Protein AF-A0AAD7TWB1-F1 (afdb_monomer_lite)

Sequence (230 aa):
MIETLRESADDAESATLDGKLIVHALLRDFLEAHRLALRIIASASLFLNGGSAFAFGAEPQIVVLGKGAFLPLARVLAESARNRTRLVKMWDAAEGYRARLAAGEQRVNPWFTGLLPVLYRAETGATSIEYYPQCAEDAPFLAERPTADGERAKMRTQERFIELGVFLHPDPRAAKGKEHAYVPGYLRRSGSKWVWKPLFEEFDAEWNGTRLENRLALMERHVAALRRSR

Foldseek 3Di:
DVVVVPPPADPVRVVVVVVLVVLLVVVVVLCVQLVPLVLLLLQLLQVLQPHLCVQPPPFHWAAEPPVSDTDRPVVVLVVCVVVVACVVVQVVVCPVVQVVVLVVCVVPPVFWRGWHWYWYDPDGNRIDIDTHTGGDQPRVVCVDNDDNVNSVLSNVLSVLCSVLQWGWDQDPPPDVPNRPDTFIWHWDDDPPDTDTDGLDPPVPPCCVVDDPVCNSVVSVVSSVVVVVVD

Secondary structure (DSSP, 8-state):
--GGGSTT--HHHHHHHHHHHHHHHHHHHHHHHTHHHHHHHHHHHHHHTTHHHHHTSSS-EEEETTTTEEEEHHHHHHHHHHTT-SHHHHHHHTHHHHHHHHHHHHHH-TTEEEEEEEEEEEETTEEEEEEEEEE-TT-TT--S---HHHHHHHHHHHHHHHHHT-EEEE-TTSPTT-TT-EEEEEEEEETTEEEEEESSSTT-HHHHHS-GGGHHHHHHHHHHHHHHT-

pLDDT: mean 84.41, std 12.33, range [39.53, 97.44]

Radius of gyration: 20.24 Å; chains: 1; bounding box: 46×55×48 Å

Organism: NCBI:txid1111947

Structure (mmCIF, N/CA/C/O backbone):
data_AF-A0AAD7TWB1-F1
#
_entry.id   AF-A0AAD7TWB1-F1
#
loop_
_atom_site.group_PDB
_atom_site.id
_atom_site.type_symbol
_atom_site.label_atom_id
_atom_site.label_alt_id
_atom_site.label_comp_id
_atom_site.label_asym_id
_atom_site.label_entity_id
_atom_site.label_seq_id
_atom_site.pdbx_PDB_ins_code
_atom_site.Cartn_x
_atom_site.Cartn_y
_atom_site.Cartn_z
_atom_site.occupancy
_atom_site.B_iso_or_equiv
_atom_site.auth_seq_id
_atom_site.auth_comp_id
_atom_site.auth_asym_id
_atom_site.auth_atom_id
_atom_site.pdbx_PDB_model_num
ATOM 1 N N . MET A 1 1 ? -28.118 -17.982 -6.707 1.00 41.59 1 MET A N 1
ATOM 2 C CA . MET A 1 1 ? -26.810 -18.682 -6.784 1.00 41.59 1 MET A CA 1
ATOM 3 C C . MET A 1 1 ? -25.980 -18.575 -5.497 1.00 41.59 1 MET A C 1
ATOM 5 O O . MET A 1 1 ? -25.121 -19.418 -5.298 1.00 41.59 1 MET A O 1
ATOM 9 N N . ILE A 1 2 ? -26.228 -17.591 -4.615 1.00 39.56 2 ILE A N 1
ATOM 10 C CA . ILE A 1 2 ? -25.652 -17.549 -3.250 1.00 39.56 2 ILE A CA 1
ATOM 11 C C . ILE A 1 2 ? -26.480 -18.395 -2.260 1.00 39.56 2 ILE A C 1
ATOM 13 O O . ILE A 1 2 ? -25.919 -18.979 -1.342 1.00 39.56 2 ILE A O 1
ATOM 17 N N . GLU A 1 3 ? -27.790 -18.535 -2.482 1.00 39.53 3 GLU A N 1
ATOM 18 C CA . GLU A 1 3 ? -28.675 -19.339 -1.617 1.00 39.53 3 GLU A CA 1
ATOM 19 C C . GLU A 1 3 ? -28.446 -20.851 -1.744 1.00 39.53 3 GLU A C 1
ATOM 21 O O . GLU A 1 3 ? -28.511 -21.567 -0.754 1.00 39.53 3 GLU A O 1
ATOM 26 N N . THR A 1 4 ? -28.054 -21.338 -2.923 1.00 44.31 4 THR A N 1
ATOM 27 C CA . THR A 1 4 ? -27.907 -22.778 -3.197 1.00 44.31 4 THR A CA 1
ATOM 28 C C . THR A 1 4 ? -26.648 -23.422 -2.593 1.00 44.31 4 THR A C 1
ATOM 30 O O . THR A 1 4 ? -26.459 -24.623 -2.729 1.00 44.31 4 THR A O 1
ATOM 33 N N . LEU A 1 5 ? -25.775 -22.646 -1.935 1.00 46.44 5 LEU A N 1
ATOM 34 C CA . LEU A 1 5 ? -24.584 -23.149 -1.227 1.00 46.44 5 LEU A CA 1
ATOM 35 C C . LEU A 1 5 ? -24.769 -23.211 0.299 1.00 46.44 5 LEU A C 1
ATOM 37 O O . LEU A 1 5 ? -23.863 -23.662 0.993 1.00 46.44 5 LEU A O 1
ATOM 41 N N . ARG A 1 6 ? -25.911 -22.748 0.828 1.00 49.94 6 ARG A N 1
ATOM 42 C CA . ARG A 1 6 ? -26.197 -22.743 2.273 1.00 49.94 6 ARG A CA 1
ATOM 43 C C . ARG A 1 6 ? -26.908 -24.001 2.774 1.00 49.94 6 ARG A C 1
ATOM 45 O O . ARG A 1 6 ? -26.840 -24.275 3.961 1.00 49.94 6 ARG A O 1
ATOM 52 N N . GLU A 1 7 ? -27.546 -24.776 1.899 1.00 47.84 7 GLU A N 1
ATOM 53 C CA . GLU A 1 7 ? -28.415 -25.896 2.306 1.00 47.84 7 GLU A CA 1
ATOM 54 C C . GLU A 1 7 ? -27.682 -27.206 2.657 1.00 47.84 7 GLU A C 1
ATOM 56 O O . GLU A 1 7 ? -28.334 -28.178 3.024 1.00 47.84 7 GLU A O 1
ATOM 61 N N . SER A 1 8 ? -26.345 -27.263 2.589 1.00 53.62 8 SER A N 1
ATOM 62 C CA . SER A 1 8 ? -25.588 -28.492 2.896 1.00 53.62 8 SER A CA 1
ATOM 63 C C . SER A 1 8 ? -24.394 -28.307 3.837 1.00 53.62 8 SER A C 1
ATOM 65 O O . SER A 1 8 ? -23.560 -29.207 3.918 1.00 53.62 8 SER A O 1
ATOM 67 N N . ALA A 1 9 ? -24.257 -27.148 4.483 1.00 50.03 9 ALA A N 1
ATOM 68 C CA . ALA A 1 9 ? -23.155 -26.892 5.406 1.00 50.03 9 ALA A CA 1
ATOM 69 C C . ALA A 1 9 ? -23.600 -27.220 6.835 1.00 50.03 9 ALA A C 1
ATOM 71 O O . ALA A 1 9 ? -24.602 -26.686 7.302 1.00 50.03 9 ALA A O 1
ATOM 72 N N . ASP A 1 10 ? -22.843 -28.083 7.512 1.00 70.00 10 ASP A N 1
ATOM 73 C CA . ASP A 1 10 ? -22.976 -28.332 8.950 1.00 70.00 10 ASP A CA 1
ATOM 74 C C . ASP A 1 10 ? -22.869 -26.989 9.705 1.00 70.00 10 ASP A C 1
ATOM 76 O O . ASP A 1 10 ? -22.125 -26.101 9.273 1.00 70.00 10 ASP A O 1
ATOM 80 N N . ASP A 1 11 ? -23.581 -26.793 10.817 1.00 60.69 11 ASP A N 1
ATOM 81 C CA . ASP A 1 11 ? -23.670 -25.479 11.490 1.00 60.69 11 ASP A CA 1
ATOM 82 C C . ASP A 1 11 ? -22.280 -24.909 11.855 1.00 60.69 11 ASP A C 1
ATOM 84 O O . ASP A 1 11 ? -22.035 -23.698 11.795 1.00 60.69 11 ASP A O 1
ATOM 88 N N . ALA A 1 12 ? -21.321 -25.793 12.150 1.00 57.62 12 ALA A N 1
ATOM 89 C CA . ALA A 1 12 ? -19.919 -25.449 12.384 1.00 57.62 12 ALA A CA 1
ATOM 90 C C . ALA A 1 12 ? -19.179 -24.991 11.108 1.00 57.62 12 ALA A C 1
ATOM 92 O O . ALA A 1 12 ? -18.334 -24.088 11.153 1.00 57.62 12 ALA A O 1
ATOM 93 N N . GLU A 1 13 ? -19.496 -25.583 9.957 1.00 60.66 13 GLU A N 1
ATOM 94 C CA . GLU A 1 13 ? -18.944 -25.204 8.655 1.00 60.66 13 GLU A CA 1
ATOM 95 C C . GLU A 1 13 ? -19.521 -23.860 8.187 1.00 60.66 13 GLU A C 1
ATOM 97 O O . GLU A 1 13 ? -18.771 -23.009 7.698 1.00 60.66 13 GLU A O 1
ATOM 102 N N . SER A 1 14 ? -20.811 -23.609 8.445 1.00 60.09 14 SER A N 1
ATOM 103 C CA . SER A 1 14 ? -21.453 -22.313 8.196 1.00 60.09 14 SER A CA 1
ATOM 104 C C . SER A 1 14 ? -20.872 -21.202 9.079 1.00 60.09 14 SER A C 1
ATOM 106 O O . SER A 1 14 ? -20.504 -20.145 8.567 1.00 60.09 14 SER A O 1
ATOM 108 N N . ALA A 1 15 ? -20.682 -21.442 10.382 1.00 62.47 15 ALA A N 1
ATOM 109 C CA . ALA A 1 15 ? -20.044 -20.473 11.281 1.00 62.47 15 ALA A CA 1
ATOM 110 C C . ALA A 1 15 ? -18.593 -20.153 10.864 1.00 62.47 15 ALA A C 1
ATOM 112 O O . ALA A 1 15 ? -18.146 -19.005 10.924 1.00 62.47 15 ALA A O 1
ATOM 113 N N . THR A 1 16 ? -17.863 -21.159 10.370 1.00 75.62 16 THR A N 1
ATOM 114 C CA . THR A 1 16 ? -16.508 -20.987 9.825 1.00 75.62 16 THR A CA 1
ATOM 115 C C . THR A 1 16 ? -16.516 -20.177 8.523 1.00 75.62 16 THR A C 1
ATOM 117 O O . THR A 1 16 ? -15.598 -19.389 8.269 1.00 75.62 16 THR A O 1
ATOM 120 N N . LEU A 1 17 ? -17.535 -20.356 7.679 1.00 74.56 17 LEU A N 1
ATOM 121 C CA . LEU A 1 17 ? -17.713 -19.593 6.446 1.00 74.56 17 LEU A CA 1
ATOM 122 C C . LEU A 1 17 ? -18.032 -18.120 6.741 1.00 74.56 17 LEU A C 1
ATOM 124 O O . LEU A 1 17 ? -17.392 -17.236 6.168 1.00 74.56 17 LEU A O 1
ATOM 128 N N . ASP A 1 18 ? -18.961 -17.861 7.661 1.00 79.38 18 ASP A N 1
ATOM 129 C CA . ASP A 1 18 ? -19.350 -16.510 8.071 1.00 79.38 18 ASP A CA 1
ATOM 130 C C . ASP A 1 18 ? -18.167 -15.763 8.705 1.00 79.38 18 ASP A C 1
ATOM 132 O O . ASP A 1 18 ? -17.897 -14.613 8.350 1.00 79.38 18 ASP A O 1
ATOM 136 N N . GLY A 1 19 ? -17.376 -16.441 9.545 1.00 80.00 19 GLY A N 1
ATOM 137 C CA . GLY A 1 19 ? -16.126 -15.896 10.079 1.00 80.00 19 GLY A CA 1
ATOM 138 C C . GLY A 1 19 ? -15.147 -15.476 8.976 1.00 80.00 19 GLY A C 1
ATOM 139 O O . GLY A 1 19 ? -14.662 -14.345 8.971 1.00 80.00 19 GLY A O 1
ATOM 140 N N . LYS A 1 20 ? -14.917 -16.336 7.974 1.00 79.88 20 LYS A N 1
ATOM 141 C CA . LYS A 1 20 ? -14.039 -16.011 6.833 1.00 79.88 20 LYS A CA 1
ATOM 142 C C . LYS A 1 20 ? -14.559 -14.824 6.024 1.00 79.88 20 LYS A C 1
ATOM 144 O O . LYS A 1 20 ? -13.764 -13.988 5.598 1.00 79.88 20 LYS A O 1
ATOM 149 N N . LEU A 1 21 ? -15.871 -14.729 5.803 1.00 83.94 21 LEU A N 1
ATOM 150 C CA . LEU A 1 21 ? -16.477 -13.601 5.089 1.00 83.94 21 LEU A CA 1
ATOM 151 C C . LEU A 1 21 ? -16.280 -12.282 5.843 1.00 83.94 21 LEU A C 1
ATOM 153 O O . LEU A 1 21 ? -15.943 -11.275 5.218 1.00 83.94 21 LEU A O 1
ATOM 157 N N . ILE A 1 22 ? -16.419 -12.298 7.170 1.00 86.94 22 ILE A N 1
ATOM 158 C CA . ILE A 1 22 ? -16.146 -11.134 8.020 1.00 86.94 22 ILE A CA 1
ATOM 159 C C . ILE A 1 22 ? -14.681 -10.712 7.889 1.00 86.94 22 ILE A C 1
ATOM 161 O O . ILE A 1 22 ? -14.412 -9.537 7.649 1.00 86.94 22 ILE A O 1
ATOM 165 N N . VAL A 1 23 ? -13.731 -11.648 7.974 1.00 86.19 23 VAL A N 1
ATOM 166 C CA . VAL A 1 23 ? -12.300 -11.324 7.845 1.00 86.19 23 VAL A CA 1
ATOM 167 C C . VAL A 1 23 ? -11.973 -10.763 6.458 1.00 86.19 23 VAL A C 1
ATOM 169 O O . VAL A 1 23 ? -11.222 -9.796 6.355 1.00 86.19 23 VAL A O 1
ATOM 172 N N . HIS A 1 24 ? -12.568 -11.296 5.386 1.00 84.62 24 HIS A N 1
ATOM 173 C CA . HIS A 1 24 ? -12.420 -10.740 4.033 1.00 84.62 24 HIS A CA 1
ATOM 174 C C . HIS A 1 24 ? -12.972 -9.314 3.923 1.00 84.62 24 HIS A C 1
ATOM 176 O O . HIS A 1 24 ? -12.324 -8.453 3.326 1.00 84.62 24 HIS A O 1
ATOM 182 N N . ALA A 1 25 ? -14.138 -9.044 4.517 1.00 85.81 25 ALA A N 1
ATOM 183 C CA . ALA A 1 25 ? -14.721 -7.704 4.541 1.00 85.81 25 ALA A CA 1
ATOM 184 C C . ALA A 1 25 ? -13.844 -6.719 5.332 1.00 85.81 25 ALA A C 1
ATOM 186 O O . ALA A 1 25 ? -13.549 -5.633 4.838 1.00 85.81 25 ALA A O 1
ATOM 187 N N . LEU A 1 26 ? -13.360 -7.126 6.510 1.00 87.62 26 LEU A N 1
ATOM 188 C CA . LEU A 1 26 ? -12.446 -6.328 7.329 1.00 87.62 26 LEU A CA 1
ATOM 189 C C . LEU A 1 26 ? -11.121 -6.065 6.615 1.00 87.62 26 LEU A C 1
ATOM 191 O O . LEU A 1 26 ? -10.622 -4.944 6.660 1.00 87.62 26 LEU A O 1
ATOM 195 N N . LEU A 1 27 ? -10.564 -7.068 5.930 1.00 89.12 27 LEU A N 1
ATOM 196 C CA . LEU A 1 27 ? -9.351 -6.903 5.138 1.00 89.12 27 LEU A CA 1
ATOM 197 C C . LEU A 1 27 ? -9.582 -5.891 4.015 1.00 89.12 27 LEU A C 1
ATOM 199 O O . LEU A 1 27 ? -8.797 -4.962 3.882 1.00 89.12 27 LEU A O 1
ATOM 203 N N . ARG A 1 28 ? -10.668 -6.013 3.245 1.00 89.88 28 ARG A N 1
ATOM 204 C CA . ARG A 1 28 ? -11.013 -5.040 2.198 1.00 89.88 28 ARG A CA 1
ATOM 205 C C . ARG A 1 28 ? -11.100 -3.620 2.761 1.00 89.88 28 ARG A C 1
ATOM 207 O O . ARG A 1 28 ? -10.486 -2.713 2.208 1.00 89.88 28 ARG A O 1
ATOM 214 N N . ASP A 1 29 ? -11.838 -3.434 3.850 1.00 87.88 29 ASP A N 1
ATOM 215 C CA . ASP A 1 29 ? -12.045 -2.112 4.447 1.00 87.88 29 ASP A CA 1
ATOM 216 C C . ASP A 1 29 ? -10.726 -1.542 4.997 1.00 87.88 29 ASP A C 1
ATOM 218 O O . ASP A 1 29 ? -10.435 -0.358 4.821 1.00 87.88 29 ASP A O 1
ATOM 222 N N . PHE A 1 30 ? -9.882 -2.392 5.590 1.00 89.56 30 PHE A N 1
ATOM 223 C CA . PHE A 1 30 ? -8.536 -2.030 6.027 1.00 89.56 30 PHE A CA 1
ATOM 224 C C . PHE A 1 30 ? -7.651 -1.580 4.858 1.00 89.56 30 PHE A C 1
ATOM 226 O O . PHE A 1 30 ? -6.964 -0.562 4.975 1.00 89.56 30 PHE A O 1
ATOM 233 N N . LEU A 1 31 ? -7.662 -2.321 3.746 1.00 91.06 31 LEU A N 1
ATOM 234 C CA . LEU A 1 31 ? -6.867 -2.004 2.559 1.00 91.06 31 LEU A CA 1
ATOM 235 C C . LEU A 1 31 ? -7.308 -0.698 1.920 1.00 91.06 31 LEU A C 1
ATOM 237 O O . LEU A 1 31 ? -6.455 0.109 1.564 1.00 91.06 31 LEU A O 1
ATOM 241 N N . GLU A 1 32 ? -8.614 -0.467 1.816 1.00 88.56 32 GLU A N 1
ATOM 242 C CA . GLU A 1 32 ? -9.135 0.770 1.243 1.00 88.56 32 GLU A CA 1
ATOM 243 C C . GLU A 1 32 ? -8.782 1.973 2.125 1.00 88.56 32 GLU A C 1
ATOM 245 O O . GLU A 1 32 ? -8.270 2.979 1.635 1.00 88.56 32 GLU A O 1
ATOM 250 N N . ALA A 1 33 ? -8.949 1.846 3.443 1.00 86.75 33 ALA A N 1
ATOM 251 C CA . ALA A 1 33 ? -8.661 2.933 4.369 1.00 86.75 33 ALA A CA 1
ATOM 252 C C . ALA A 1 33 ? -7.162 3.299 4.423 1.00 86.75 33 ALA A C 1
ATOM 254 O O . ALA A 1 33 ? -6.818 4.466 4.615 1.00 86.75 33 ALA A O 1
ATOM 255 N N . HIS A 1 34 ? -6.265 2.328 4.217 1.00 90.44 34 HIS A N 1
ATOM 256 C CA . HIS A 1 34 ? -4.811 2.535 4.255 1.00 90.44 34 HIS A CA 1
ATOM 257 C C . HIS A 1 34 ? -4.146 2.493 2.877 1.00 90.44 34 HIS A C 1
ATOM 259 O O . HIS A 1 34 ? -2.918 2.440 2.790 1.00 90.44 34 HIS A O 1
ATOM 265 N N . ARG A 1 35 ? -4.922 2.544 1.789 1.00 89.75 35 ARG A N 1
ATOM 266 C CA . ARG A 1 35 ? -4.442 2.306 0.420 1.00 89.75 35 ARG A CA 1
ATOM 267 C C . ARG A 1 35 ? -3.208 3.126 0.061 1.00 89.75 35 ARG A C 1
ATOM 269 O O . ARG A 1 35 ? -2.261 2.602 -0.521 1.00 89.75 35 ARG A O 1
ATOM 276 N N . LEU A 1 36 ? -3.203 4.408 0.424 1.00 88.75 36 LEU A N 1
ATOM 277 C CA . LEU A 1 36 ? -2.074 5.293 0.151 1.00 88.75 36 LEU A CA 1
ATOM 278 C C . LEU A 1 36 ? -0.832 4.928 0.972 1.00 88.75 36 LEU A C 1
ATOM 280 O O . LEU A 1 36 ? 0.255 4.837 0.407 1.00 88.75 36 LEU A O 1
ATOM 284 N N . ALA A 1 37 ? -0.987 4.705 2.279 1.00 90.62 37 ALA A N 1
ATOM 285 C CA . ALA A 1 37 ? 0.118 4.321 3.156 1.00 90.62 37 ALA A CA 1
ATOM 286 C C . ALA A 1 37 ? 0.755 3.010 2.676 1.00 90.62 37 ALA A C 1
ATOM 288 O O . ALA A 1 37 ? 1.971 2.918 2.525 1.00 90.62 37 ALA A O 1
ATOM 289 N N . LEU A 1 38 ? -0.079 2.028 2.331 1.00 92.69 38 LEU A N 1
ATOM 290 C CA . LEU A 1 38 ? 0.353 0.740 1.804 1.00 92.69 38 LEU A CA 1
ATOM 291 C C . LEU A 1 38 ? 1.060 0.864 0.447 1.00 92.69 38 LEU A C 1
ATOM 293 O O . LEU A 1 38 ? 2.078 0.205 0.240 1.00 92.69 38 LEU A O 1
ATOM 297 N N . ARG A 1 39 ? 0.581 1.739 -0.449 1.00 91.38 39 ARG A N 1
ATOM 298 C CA . ARG A 1 39 ? 1.272 2.057 -1.708 1.00 91.38 39 ARG A CA 1
ATOM 299 C C . ARG A 1 39 ? 2.659 2.646 -1.448 1.00 91.38 39 ARG A C 1
ATOM 301 O O . ARG A 1 39 ? 3.618 2.207 -2.073 1.00 91.38 39 ARG A O 1
ATOM 308 N N . ILE A 1 40 ? 2.773 3.608 -0.529 1.00 90.00 40 ILE A N 1
ATOM 309 C CA . ILE A 1 40 ? 4.060 4.225 -0.171 1.00 90.00 40 ILE A CA 1
ATOM 310 C C . ILE A 1 40 ? 5.015 3.171 0.405 1.00 90.00 40 ILE A C 1
ATOM 312 O O . ILE A 1 40 ? 6.162 3.103 -0.027 1.00 90.00 40 ILE A O 1
ATOM 316 N N . ILE A 1 41 ? 4.545 2.311 1.316 1.00 92.19 41 ILE A N 1
ATOM 317 C CA . ILE A 1 41 ? 5.353 1.218 1.885 1.00 92.19 41 ILE A CA 1
ATOM 318 C C . ILE A 1 41 ? 5.821 0.257 0.786 1.00 92.19 41 ILE A C 1
ATOM 320 O O . ILE A 1 41 ? 6.994 -0.114 0.760 1.00 92.19 41 ILE A O 1
ATOM 324 N N . ALA A 1 42 ? 4.934 -0.138 -0.133 1.00 92.75 42 ALA A N 1
ATOM 325 C CA . ALA A 1 42 ? 5.273 -1.036 -1.233 1.00 92.75 42 ALA A CA 1
ATOM 326 C C . ALA A 1 42 ? 6.319 -0.427 -2.180 1.00 92.75 42 ALA A C 1
ATOM 328 O O . ALA A 1 42 ? 7.296 -1.095 -2.513 1.00 92.75 42 ALA A O 1
ATOM 329 N N . SER A 1 43 ? 6.158 0.840 -2.573 1.00 90.88 43 SER A N 1
ATOM 330 C CA . SER A 1 43 ? 7.118 1.529 -3.445 1.00 90.88 43 SER A CA 1
ATOM 331 C C . SER A 1 43 ? 8.470 1.755 -2.763 1.00 90.88 43 SER A C 1
ATOM 333 O O . SER A 1 43 ? 9.505 1.526 -3.384 1.00 90.88 43 SER A O 1
ATOM 335 N N . ALA A 1 44 ? 8.487 2.113 -1.478 1.00 91.19 44 ALA A N 1
ATOM 336 C CA . ALA A 1 44 ? 9.726 2.229 -0.710 1.00 91.19 44 ALA A CA 1
ATOM 337 C C . ALA A 1 44 ? 10.433 0.870 -0.560 1.00 91.19 44 ALA A C 1
ATOM 339 O O . ALA A 1 44 ? 11.644 0.765 -0.754 1.00 91.19 44 ALA A O 1
ATOM 340 N N . SER A 1 45 ? 9.671 -0.197 -0.292 1.00 92.94 45 SER A N 1
ATOM 341 C CA . SER A 1 45 ? 10.202 -1.565 -0.241 1.00 92.94 45 SER A CA 1
ATOM 342 C C . SER A 1 45 ? 10.805 -1.966 -1.585 1.00 92.94 45 SER A C 1
ATOM 344 O O . SER A 1 45 ? 11.889 -2.539 -1.617 1.00 92.94 45 SER A O 1
ATOM 346 N N . LEU A 1 46 ? 10.135 -1.639 -2.693 1.00 92.88 46 LEU A N 1
ATOM 347 C CA . LEU A 1 46 ? 10.632 -1.895 -4.043 1.00 92.88 46 LEU A CA 1
ATOM 348 C C . LEU A 1 46 ? 11.966 -1.192 -4.285 1.00 92.88 46 LEU A C 1
ATOM 350 O O . LEU A 1 46 ? 12.928 -1.843 -4.682 1.00 92.88 46 LEU A O 1
ATOM 354 N N . PHE A 1 47 ? 12.044 0.104 -3.984 1.00 91.69 47 PHE A N 1
ATOM 355 C CA . PHE A 1 47 ? 13.282 0.868 -4.107 1.00 91.69 47 PHE A CA 1
ATOM 356 C C . PHE A 1 47 ? 14.437 0.217 -3.333 1.00 91.69 47 PHE A C 1
ATOM 358 O O . PHE A 1 47 ? 15.503 -0.032 -3.891 1.00 91.69 47 PHE A O 1
ATOM 365 N N . LEU A 1 48 ? 14.206 -0.142 -2.067 1.00 91.69 48 LEU A N 1
ATOM 366 C CA . LEU A 1 48 ? 15.221 -0.762 -1.209 1.00 91.69 48 LEU A CA 1
ATOM 367 C C . LEU A 1 48 ? 15.682 -2.150 -1.689 1.00 91.69 48 LEU A C 1
ATOM 369 O O . LEU A 1 48 ? 16.718 -2.624 -1.226 1.00 91.69 48 LEU A O 1
ATOM 373 N N . ASN A 1 49 ? 14.939 -2.787 -2.597 1.00 92.31 49 ASN A N 1
ATOM 374 C CA . ASN A 1 49 ? 15.264 -4.088 -3.184 1.00 92.31 49 ASN A CA 1
ATOM 375 C C . ASN A 1 49 ? 15.781 -3.991 -4.634 1.00 92.31 49 ASN A C 1
ATOM 377 O O . ASN A 1 49 ? 15.888 -5.010 -5.306 1.00 92.31 49 ASN A O 1
ATOM 381 N N . GLY A 1 50 ? 16.129 -2.796 -5.126 1.00 90.50 50 GLY A N 1
ATOM 382 C CA . GLY A 1 50 ? 16.665 -2.616 -6.485 1.00 90.50 50 GLY A CA 1
ATOM 383 C C . GLY A 1 50 ? 15.627 -2.205 -7.533 1.00 90.50 50 GLY A C 1
ATOM 384 O O . GLY A 1 50 ? 15.874 -2.339 -8.730 1.00 90.50 50 GLY A O 1
ATOM 385 N N . GLY A 1 51 ? 14.469 -1.718 -7.085 1.00 91.38 51 GLY A N 1
ATOM 386 C CA . GLY A 1 51 ? 13.540 -0.955 -7.908 1.00 91.38 51 GLY A CA 1
ATOM 387 C C . GLY A 1 51 ? 12.793 -1.757 -8.975 1.00 91.38 51 GLY A C 1
ATOM 388 O O . GLY A 1 51 ? 12.630 -2.976 -8.885 1.00 91.38 51 GLY A O 1
ATOM 389 N N . SER A 1 52 ? 12.285 -1.059 -9.993 1.00 89.75 52 SER A N 1
ATOM 390 C CA . SER A 1 52 ? 11.409 -1.655 -11.019 1.00 89.75 52 SER A CA 1
ATOM 391 C C . SER A 1 52 ? 12.094 -2.795 -11.784 1.00 89.75 52 SER A C 1
ATOM 393 O O . SER A 1 52 ? 11.445 -3.788 -12.110 1.00 89.75 52 SER A O 1
ATOM 395 N N . ALA A 1 53 ? 13.405 -2.688 -12.027 1.00 88.69 53 ALA A N 1
ATOM 396 C CA . ALA A 1 53 ? 14.178 -3.728 -12.706 1.00 88.69 53 ALA A CA 1
ATOM 397 C C . ALA A 1 53 ? 14.206 -5.045 -11.912 1.00 88.69 53 ALA A C 1
ATOM 399 O O . ALA A 1 53 ? 14.132 -6.122 -12.501 1.00 88.69 53 ALA A O 1
ATOM 400 N N . PHE A 1 54 ? 14.258 -4.964 -10.580 1.00 90.69 54 PHE A N 1
ATOM 401 C CA . PHE A 1 54 ? 14.185 -6.135 -9.712 1.00 90.69 54 PHE A CA 1
ATOM 402 C C . PHE A 1 54 ? 12.796 -6.791 -9.738 1.00 90.69 54 PHE A C 1
ATOM 404 O O . PHE A 1 54 ? 12.694 -8.008 -9.882 1.00 90.69 54 PHE A O 1
ATOM 411 N N . ALA A 1 55 ? 11.714 -6.009 -9.641 1.00 90.62 55 ALA A N 1
ATOM 412 C CA . ALA A 1 55 ? 10.363 -6.578 -9.579 1.00 90.62 55 ALA A CA 1
ATOM 413 C C . ALA A 1 55 ? 9.835 -7.109 -10.917 1.00 90.62 55 ALA A C 1
ATOM 415 O O . ALA A 1 55 ? 9.026 -8.040 -10.917 1.00 90.62 55 ALA A O 1
ATOM 416 N N . PHE A 1 56 ? 10.263 -6.522 -12.035 1.00 91.06 56 PHE A N 1
ATOM 417 C CA . PHE A 1 56 ? 9.755 -6.835 -13.376 1.00 91.06 56 PHE A CA 1
ATOM 418 C C . PHE A 1 56 ? 10.810 -7.453 -14.298 1.00 91.06 56 PHE A C 1
ATOM 420 O O . PHE A 1 56 ? 10.627 -7.462 -15.514 1.00 91.06 56 PHE A O 1
ATOM 427 N N . GLY A 1 57 ? 11.919 -7.942 -13.736 1.00 87.38 57 GLY A N 1
ATOM 428 C CA . GLY A 1 57 ? 12.959 -8.642 -14.484 1.00 87.38 57 GLY A CA 1
ATOM 429 C C . GLY A 1 57 ? 12.487 -9.982 -15.066 1.00 87.38 57 GLY A C 1
ATOM 430 O O . GLY A 1 57 ? 11.296 -10.251 -15.208 1.00 87.38 57 GLY A O 1
ATOM 431 N N . ALA A 1 58 ? 13.441 -10.862 -15.385 1.00 88.19 58 ALA A N 1
ATOM 432 C CA . ALA A 1 58 ? 13.150 -12.153 -16.019 1.00 88.19 58 ALA A CA 1
ATOM 433 C C . ALA A 1 58 ? 12.179 -13.035 -15.209 1.00 88.19 58 ALA A C 1
ATOM 435 O O . ALA A 1 58 ? 11.395 -13.785 -15.786 1.00 88.19 58 ALA A O 1
ATOM 436 N N . GLU A 1 59 ? 12.215 -12.925 -13.879 1.00 91.00 59 GLU A N 1
ATOM 437 C CA . GLU A 1 59 ? 11.272 -13.586 -12.981 1.00 91.00 59 GLU A CA 1
ATOM 438 C C . GLU A 1 59 ? 10.479 -12.528 -12.191 1.00 91.00 59 GLU A C 1
ATOM 440 O O . GLU A 1 59 ? 11.018 -11.947 -11.243 1.00 91.00 59 GLU A O 1
ATOM 445 N N . PRO A 1 60 ? 9.207 -12.258 -12.551 1.00 92.75 60 PRO A N 1
ATOM 446 C CA . PRO A 1 60 ? 8.389 -11.263 -11.868 1.00 92.75 60 PRO A CA 1
ATOM 447 C C . PRO A 1 60 ? 8.211 -11.565 -10.379 1.00 92.75 60 PRO A C 1
ATOM 449 O O . PRO A 1 60 ? 7.985 -12.711 -9.979 1.00 92.75 60 PRO A O 1
ATOM 452 N N . GLN A 1 61 ? 8.256 -10.518 -9.562 1.00 96.00 61 GLN A N 1
ATOM 453 C CA . GLN A 1 61 ? 8.146 -10.617 -8.110 1.00 96.00 61 GLN A CA 1
ATOM 454 C C . GLN A 1 61 ? 6.763 -10.180 -7.610 1.00 96.00 61 GLN A C 1
ATOM 456 O O . GLN A 1 61 ? 6.092 -9.340 -8.209 1.00 96.00 61 GLN A O 1
ATOM 461 N N . ILE A 1 62 ? 6.357 -10.725 -6.464 1.00 94.56 62 ILE A N 1
ATOM 462 C CA . ILE A 1 62 ? 5.216 -10.261 -5.668 1.00 94.56 62 ILE A CA 1
ATOM 463 C C . ILE A 1 62 ? 5.687 -9.855 -4.274 1.00 94.56 62 ILE A C 1
ATOM 465 O O . ILE A 1 62 ? 6.504 -10.548 -3.662 1.00 94.56 62 ILE A O 1
ATOM 469 N N . VAL A 1 63 ? 5.163 -8.740 -3.762 1.00 94.00 63 VAL A N 1
ATOM 470 C CA . VAL A 1 63 ? 5.473 -8.269 -2.403 1.00 94.00 63 VAL A CA 1
ATOM 471 C C . VAL A 1 63 ? 4.474 -8.841 -1.422 1.00 94.00 63 VAL A C 1
ATOM 473 O O . VAL A 1 63 ? 3.271 -8.699 -1.615 1.00 94.00 63 VAL A O 1
ATOM 476 N N . VAL A 1 64 ? 4.952 -9.429 -0.331 1.00 89.94 64 VAL A N 1
ATOM 477 C CA . VAL A 1 64 ? 4.114 -9.808 0.809 1.00 89.94 64 VAL A CA 1
ATOM 478 C C . VAL A 1 64 ? 4.229 -8.726 1.883 1.00 89.94 64 VAL A C 1
ATOM 480 O O . VAL A 1 64 ? 5.211 -8.679 2.635 1.00 89.94 64 VAL A O 1
ATOM 483 N N . LEU A 1 65 ? 3.232 -7.838 1.951 1.00 79.88 65 LEU A N 1
ATOM 484 C CA . LEU A 1 65 ? 3.216 -6.765 2.949 1.00 79.88 65 LEU A CA 1
ATOM 485 C C . LEU A 1 65 ? 2.952 -7.318 4.356 1.00 79.88 65 LEU A C 1
ATOM 487 O O . LEU A 1 65 ? 2.206 -8.277 4.541 1.00 79.88 65 LEU A O 1
ATOM 491 N N . GLY A 1 66 ? 3.647 -6.739 5.337 1.00 71.38 66 GLY A N 1
ATOM 492 C CA . GLY A 1 66 ? 3.795 -7.250 6.705 1.00 71.38 66 GLY A CA 1
ATOM 493 C C . GLY A 1 66 ? 5.195 -7.811 6.980 1.00 71.38 66 GLY A C 1
ATOM 494 O O . GLY A 1 66 ? 5.730 -7.598 8.060 1.00 71.38 66 GLY A O 1
ATOM 495 N N . LYS A 1 67 ? 5.827 -8.465 5.991 1.00 67.94 67 LYS A N 1
ATOM 496 C CA . LYS A 1 67 ? 7.241 -8.898 6.067 1.00 67.94 67 LYS A CA 1
ATOM 497 C C . LYS A 1 67 ? 8.176 -8.123 5.132 1.00 67.94 67 LYS A C 1
ATOM 499 O O . LYS A 1 67 ? 9.383 -8.319 5.207 1.00 67.94 67 LYS A O 1
ATOM 504 N N . GLY A 1 68 ? 7.628 -7.315 4.218 1.00 77.88 68 GLY A N 1
ATOM 505 C CA . GLY A 1 68 ? 8.404 -6.616 3.183 1.00 77.88 68 GLY A CA 1
ATOM 506 C C . GLY A 1 68 ? 9.136 -7.569 2.230 1.00 77.88 68 GLY A C 1
ATOM 507 O O . GLY A 1 68 ? 10.112 -7.182 1.596 1.00 77.88 68 GLY A O 1
ATOM 508 N N . ALA A 1 69 ? 8.699 -8.830 2.164 1.00 88.50 69 ALA A N 1
ATOM 509 C CA . ALA A 1 69 ? 9.398 -9.882 1.443 1.00 88.50 69 ALA A CA 1
ATOM 510 C C . ALA A 1 69 ? 8.967 -9.905 -0.024 1.00 88.50 69 ALA A C 1
ATOM 512 O O . ALA A 1 69 ? 7.771 -9.979 -0.317 1.00 88.50 69 ALA A O 1
ATOM 513 N N . PHE A 1 70 ? 9.946 -9.901 -0.923 1.00 93.81 70 PHE A N 1
ATOM 514 C CA . PHE A 1 70 ? 9.744 -10.159 -2.342 1.00 93.81 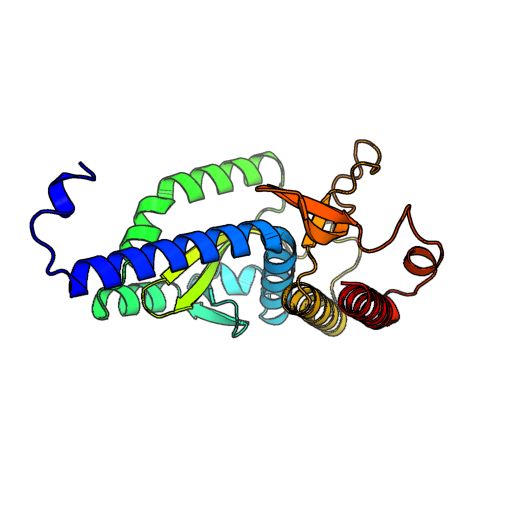70 PHE A CA 1
ATOM 515 C C . PHE A 1 70 ? 9.936 -11.643 -2.610 1.00 93.81 70 PHE A C 1
ATOM 517 O O . PHE A 1 70 ? 10.907 -12.251 -2.157 1.00 93.81 70 PHE A O 1
ATOM 524 N N . LEU A 1 71 ? 8.972 -12.232 -3.305 1.00 94.44 71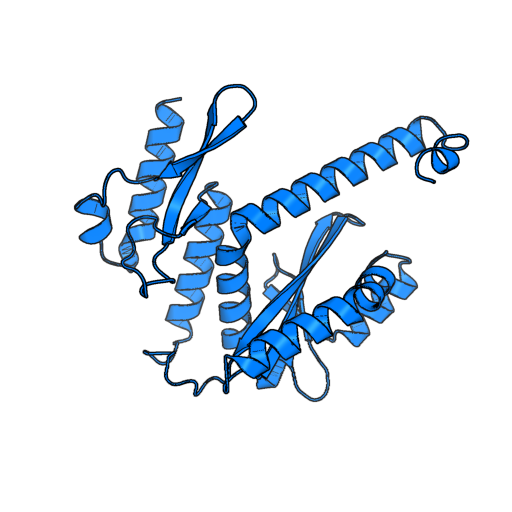 LEU A N 1
ATOM 525 C CA . LEU A 1 71 ? 9.001 -13.635 -3.680 1.00 94.44 71 LEU A CA 1
ATOM 526 C C . LEU A 1 71 ? 8.751 -13.760 -5.180 1.00 94.44 71 LEU A C 1
ATOM 528 O O . LEU A 1 71 ? 7.903 -13.032 -5.707 1.00 94.44 71 LEU A O 1
ATOM 532 N N . PRO A 1 72 ? 9.377 -14.742 -5.846 1.00 95.56 72 PRO A N 1
ATOM 533 C CA . PRO A 1 72 ? 9.018 -15.074 -7.209 1.00 95.56 72 PRO A CA 1
ATOM 534 C C . PRO A 1 72 ? 7.531 -15.389 -7.330 1.00 95.56 72 PRO A C 1
ATOM 536 O O . PRO A 1 72 ? 7.009 -16.270 -6.635 1.00 95.56 72 PRO A O 1
ATOM 539 N N . LEU A 1 73 ? 6.844 -14.691 -8.231 1.00 94.56 73 LEU A N 1
ATOM 540 C CA . LEU A 1 73 ? 5.408 -14.853 -8.430 1.00 94.56 73 LEU A CA 1
ATOM 541 C C . LEU A 1 73 ? 5.061 -16.304 -8.788 1.00 94.56 73 LEU A C 1
ATOM 543 O O . LEU A 1 73 ? 4.147 -16.883 -8.200 1.00 94.56 73 LEU A O 1
ATOM 547 N N . ALA A 1 74 ? 5.833 -16.919 -9.688 1.00 94.44 74 ALA A N 1
ATOM 548 C CA . ALA A 1 74 ? 5.639 -18.309 -10.096 1.00 94.44 74 ALA A CA 1
ATOM 549 C C . ALA A 1 74 ? 5.706 -19.275 -8.900 1.00 94.44 74 ALA A C 1
ATOM 551 O O . ALA A 1 74 ? 4.859 -20.161 -8.764 1.00 94.44 74 ALA A O 1
ATOM 552 N N . ARG A 1 75 ? 6.654 -19.060 -7.976 1.00 94.50 75 ARG A N 1
ATOM 553 C CA . ARG A 1 75 ? 6.774 -19.854 -6.745 1.00 94.50 75 ARG A CA 1
ATOM 554 C C . ARG A 1 75 ? 5.549 -19.690 -5.848 1.00 94.50 75 ARG A C 1
ATOM 556 O O . ARG A 1 75 ? 5.035 -20.688 -5.344 1.00 94.50 75 ARG A O 1
ATOM 563 N N . VAL A 1 76 ? 5.073 -18.460 -5.656 1.00 92.38 76 VAL A N 1
ATOM 564 C CA . VAL A 1 76 ? 3.899 -18.168 -4.817 1.00 92.38 76 VAL A CA 1
ATOM 565 C C . VAL A 1 76 ? 2.631 -18.812 -5.386 1.00 92.38 76 VAL A C 1
ATOM 567 O O . VAL A 1 76 ? 1.846 -19.396 -4.634 1.00 92.38 76 VAL A O 1
ATOM 570 N N . LEU A 1 77 ? 2.444 -18.769 -6.707 1.00 93.31 77 LEU A N 1
ATOM 571 C CA . LEU A 1 77 ? 1.312 -19.412 -7.378 1.00 93.31 77 LEU A CA 1
ATOM 572 C C . LEU A 1 77 ? 1.405 -20.945 -7.317 1.00 93.31 77 LEU A C 1
ATOM 574 O O . LEU A 1 77 ? 0.417 -21.603 -6.993 1.00 93.31 77 LEU A O 1
ATOM 578 N N . ALA A 1 78 ? 2.590 -21.524 -7.528 1.00 92.62 78 ALA A N 1
ATOM 579 C CA . ALA A 1 78 ? 2.801 -22.968 -7.407 1.00 92.62 78 ALA A CA 1
ATOM 580 C C . ALA A 1 78 ? 2.549 -23.477 -5.976 1.00 92.62 78 ALA A C 1
ATOM 582 O O . ALA A 1 78 ? 1.950 -24.533 -5.765 1.00 92.62 78 ALA A O 1
ATOM 583 N N . GLU A 1 79 ? 2.981 -22.725 -4.963 1.00 90.25 79 GLU A N 1
ATOM 584 C CA . GLU A 1 79 ? 2.697 -23.040 -3.564 1.00 90.25 79 GLU A CA 1
ATOM 585 C C . GLU A 1 79 ? 1.205 -22.906 -3.237 1.00 90.25 79 GLU A C 1
ATOM 587 O O . GLU A 1 79 ? 0.644 -23.777 -2.573 1.00 90.25 79 GLU A O 1
ATOM 592 N N . SER A 1 80 ? 0.537 -21.875 -3.760 1.00 88.62 80 SER A N 1
ATOM 593 C CA . SER A 1 80 ? -0.916 -21.730 -3.648 1.00 88.62 80 SER A CA 1
ATOM 594 C C . SER A 1 80 ? -1.666 -22.923 -4.238 1.00 88.62 80 SER A C 1
ATOM 596 O O . SER A 1 80 ? -2.577 -23.435 -3.585 1.00 88.62 80 SER A O 1
ATOM 598 N N . ALA A 1 81 ? -1.265 -23.391 -5.424 1.00 87.94 81 ALA A N 1
ATOM 599 C CA . ALA A 1 81 ? -1.869 -24.547 -6.076 1.00 87.94 81 ALA A CA 1
ATOM 600 C C . ALA A 1 81 ? -1.720 -25.817 -5.223 1.00 87.94 81 ALA A C 1
ATOM 602 O O . ALA A 1 81 ? -2.706 -26.513 -4.976 1.00 87.94 81 ALA A O 1
ATOM 603 N N . ARG A 1 82 ? -0.510 -26.082 -4.703 1.00 88.88 82 ARG A N 1
ATOM 604 C CA . ARG A 1 82 ? -0.237 -27.233 -3.820 1.00 88.88 82 ARG A CA 1
ATOM 605 C C . ARG A 1 82 ? -1.059 -27.185 -2.535 1.00 88.88 82 ARG A C 1
ATOM 607 O O . ARG A 1 82 ? -1.645 -28.188 -2.144 1.00 88.88 82 ARG A O 1
ATOM 614 N N . ASN A 1 83 ? -1.158 -26.005 -1.929 1.00 83.94 83 ASN A N 1
ATOM 615 C CA . ASN A 1 83 ? -1.888 -25.790 -0.680 1.00 83.94 83 ASN A CA 1
ATOM 616 C C . ASN A 1 83 ? -3.391 -25.532 -0.894 1.00 83.94 83 ASN A C 1
ATOM 618 O O . ASN A 1 83 ? -4.090 -25.174 0.054 1.00 83.94 83 ASN A O 1
ATOM 622 N N . ARG A 1 84 ? -3.890 -25.688 -2.131 1.00 79.50 84 ARG A N 1
ATOM 623 C CA . ARG A 1 84 ? -5.295 -25.488 -2.529 1.00 79.50 84 ARG A CA 1
ATOM 624 C C . ARG A 1 84 ? -5.879 -24.153 -2.050 1.00 79.50 84 ARG A C 1
ATOM 626 O O . ARG A 1 84 ? -7.061 -24.064 -1.717 1.00 79.50 84 ARG A O 1
ATOM 633 N N . THR A 1 85 ? -5.065 -23.098 -2.010 1.00 81.50 85 THR A N 1
ATOM 634 C CA . THR A 1 85 ? -5.551 -21.760 -1.650 1.00 81.50 85 THR A CA 1
ATOM 635 C C . THR A 1 85 ? -6.231 -21.095 -2.852 1.00 81.50 85 THR A C 1
ATOM 637 O O . THR A 1 85 ? -6.074 -21.515 -3.997 1.00 81.50 85 THR A O 1
ATOM 640 N N . ARG A 1 86 ? -7.012 -20.032 -2.616 1.00 83.94 86 ARG A N 1
ATOM 641 C CA . ARG A 1 86 ? -7.741 -19.323 -3.686 1.00 83.94 86 ARG A CA 1
ATOM 642 C C . ARG A 1 86 ? -6.860 -18.392 -4.529 1.00 83.94 86 ARG A C 1
ATOM 644 O O . ARG A 1 86 ? -7.367 -17.803 -5.476 1.00 83.94 86 ARG A O 1
ATOM 651 N N . LEU A 1 87 ? -5.569 -18.264 -4.216 1.00 88.69 87 LEU A N 1
ATOM 652 C CA . LEU A 1 87 ? -4.713 -17.234 -4.806 1.00 88.69 87 LEU A CA 1
ATOM 653 C C . LEU A 1 87 ? -4.520 -17.401 -6.320 1.00 88.69 87 LEU A C 1
ATOM 655 O O . LEU A 1 87 ? -4.620 -16.404 -7.022 1.00 88.69 87 LEU A O 1
ATOM 659 N N . VAL A 1 88 ? -4.334 -18.627 -6.832 1.00 90.94 88 VAL A N 1
ATOM 660 C CA . VAL A 1 88 ? -4.275 -18.875 -8.293 1.00 90.94 88 VAL A CA 1
ATOM 661 C C . VAL A 1 88 ? -5.551 -18.392 -8.985 1.00 90.94 88 VAL A C 1
ATOM 663 O O . VAL A 1 88 ? -5.490 -17.584 -9.901 1.00 90.94 88 VAL A O 1
ATOM 666 N N . LYS A 1 89 ? -6.726 -18.775 -8.468 1.00 90.19 89 LYS A N 1
ATOM 667 C CA . LYS A 1 89 ? -8.019 -18.345 -9.029 1.00 90.19 89 LYS A CA 1
ATOM 668 C C . LYS A 1 89 ? -8.191 -16.824 -9.000 1.00 90.19 89 LYS A C 1
ATOM 670 O O . LYS A 1 89 ? -8.712 -16.251 -9.948 1.00 90.19 89 LYS A O 1
ATOM 675 N N . MET A 1 90 ? -7.775 -16.174 -7.910 1.00 90.31 90 MET A N 1
ATOM 676 C CA . MET A 1 90 ? -7.818 -14.713 -7.786 1.00 90.31 90 MET A CA 1
ATOM 677 C C . MET A 1 90 ? -6.867 -14.030 -8.771 1.00 90.31 90 MET A C 1
ATOM 679 O O . MET A 1 90 ? -7.214 -13.000 -9.344 1.00 90.31 90 MET A O 1
ATOM 683 N N . TRP A 1 91 ? -5.676 -14.599 -8.964 1.00 93.69 91 TRP A N 1
ATOM 684 C CA . TRP A 1 91 ? -4.699 -14.107 -9.923 1.00 93.69 91 TRP A CA 1
ATOM 685 C C . TRP A 1 91 ? -5.239 -14.187 -11.352 1.00 93.69 91 TRP A C 1
ATOM 687 O O . TRP A 1 91 ? -5.211 -13.183 -12.063 1.00 93.69 91 TRP A O 1
ATOM 697 N N . ASP A 1 92 ? -5.783 -15.330 -11.754 1.00 94.00 92 ASP A N 1
ATOM 698 C CA . ASP A 1 92 ? -6.304 -15.524 -13.108 1.00 94.00 92 ASP A CA 1
ATOM 699 C C . ASP A 1 92 ? -7.527 -14.629 -13.359 1.00 94.00 92 ASP A C 1
ATOM 701 O O . ASP A 1 92 ? -7.571 -13.883 -14.335 1.00 94.00 92 ASP A O 1
ATOM 705 N N . ALA A 1 93 ? -8.476 -14.580 -12.416 1.00 93.88 93 ALA A N 1
ATOM 706 C CA . ALA A 1 93 ? -9.670 -13.737 -12.530 1.00 93.88 93 ALA A CA 1
ATOM 707 C C . ALA A 1 93 ? -9.359 -12.229 -12.632 1.00 93.88 93 ALA A C 1
ATOM 709 O O . ALA A 1 93 ? -10.160 -11.462 -13.167 1.00 93.88 93 ALA A O 1
ATOM 710 N N . ALA A 1 94 ? -8.204 -11.790 -12.125 1.00 94.94 94 ALA A N 1
ATOM 711 C CA . ALA A 1 94 ? -7.774 -10.396 -12.173 1.00 94.94 94 ALA A CA 1
ATOM 712 C C . ALA A 1 94 ? -7.048 -10.008 -13.477 1.00 94.94 94 ALA A C 1
ATOM 714 O O . ALA A 1 94 ? -6.651 -8.850 -13.608 1.00 94.94 94 ALA A O 1
ATOM 715 N N . GLU A 1 95 ? -6.877 -10.912 -14.448 1.00 96.12 95 GLU A N 1
ATOM 716 C CA . GLU A 1 95 ? -6.163 -10.635 -15.705 1.00 96.12 95 GLU A CA 1
ATOM 717 C C . GLU A 1 95 ? -6.714 -9.411 -16.449 1.00 96.12 95 GLU A C 1
ATOM 719 O O . GLU A 1 95 ? -5.976 -8.455 -16.701 1.00 96.12 95 GLU A O 1
ATOM 724 N N . GLY A 1 96 ? -8.023 -9.382 -16.718 1.00 97.31 96 GLY A N 1
ATOM 725 C CA . GLY A 1 96 ? -8.658 -8.251 -17.400 1.00 97.31 96 GLY A CA 1
ATOM 726 C C . GLY A 1 96 ? -8.565 -6.943 -16.605 1.00 97.31 96 GLY A C 1
ATOM 727 O O . GLY A 1 96 ? -8.416 -5.864 -17.183 1.00 97.31 96 GLY A O 1
ATOM 728 N N . TYR A 1 97 ? -8.593 -7.022 -15.270 1.00 96.19 97 TYR A N 1
ATOM 729 C CA . TYR A 1 97 ? -8.394 -5.856 -14.408 1.00 96.19 97 TYR A CA 1
ATOM 730 C C . TYR A 1 97 ? -6.965 -5.312 -14.515 1.00 96.19 97 TYR A C 1
ATOM 732 O O . TYR A 1 97 ? -6.801 -4.111 -14.737 1.00 96.19 97 TYR A O 1
ATOM 740 N N . ARG A 1 98 ? -5.948 -6.181 -14.431 1.00 96.75 98 ARG A N 1
ATOM 741 C CA . ARG A 1 98 ? -4.537 -5.800 -14.600 1.00 96.75 98 ARG A CA 1
ATOM 742 C C . ARG A 1 98 ? -4.289 -5.167 -15.964 1.00 96.75 98 ARG A C 1
ATOM 744 O O . ARG A 1 98 ? -3.677 -4.106 -16.028 1.00 96.75 98 ARG A O 1
ATOM 751 N N . ALA A 1 99 ? -4.794 -5.778 -17.036 1.00 97.44 99 ALA A N 1
ATOM 752 C CA . ALA A 1 99 ? -4.631 -5.264 -18.394 1.00 97.44 99 ALA A CA 1
ATOM 753 C C . ALA A 1 99 ? -5.248 -3.865 -18.550 1.00 97.44 99 ALA A C 1
ATOM 755 O O . ALA A 1 99 ? -4.608 -2.953 -19.071 1.00 97.44 99 ALA A O 1
ATOM 756 N N . ARG A 1 100 ? -6.468 -3.664 -18.033 1.00 97.31 100 ARG A N 1
ATOM 757 C CA . ARG A 1 100 ? -7.145 -2.360 -18.056 1.00 97.31 100 ARG A CA 1
ATOM 758 C C . ARG A 1 100 ? -6.394 -1.301 -17.250 1.00 97.31 100 ARG A C 1
ATOM 760 O O . ARG A 1 100 ? -6.275 -0.171 -17.715 1.00 97.31 100 ARG A O 1
ATOM 767 N N . LEU A 1 101 ? -5.909 -1.654 -16.059 1.00 95.88 101 LEU A N 1
ATOM 768 C CA . LEU A 1 101 ? -5.155 -0.737 -15.207 1.00 95.88 101 LEU A CA 1
ATOM 769 C C . LEU A 1 101 ? -3.834 -0.330 -15.875 1.00 95.88 101 LEU A C 1
ATOM 771 O O . LEU A 1 101 ? -3.560 0.859 -15.989 1.00 95.88 101 LEU A O 1
ATOM 775 N N . ALA A 1 102 ? -3.073 -1.295 -16.399 1.00 96.38 102 ALA A N 1
ATOM 776 C CA . ALA A 1 102 ? -1.828 -1.030 -17.116 1.00 96.38 102 ALA A CA 1
ATOM 777 C C . ALA A 1 102 ? -2.051 -0.141 -18.351 1.00 96.38 102 ALA A C 1
ATOM 779 O O . ALA A 1 102 ? -1.332 0.835 -18.540 1.00 96.38 102 ALA A O 1
ATOM 780 N N . ALA A 1 103 ? -3.085 -0.419 -19.151 1.00 96.62 103 ALA A N 1
ATOM 781 C CA . ALA A 1 103 ? -3.422 0.404 -20.311 1.00 96.62 103 ALA A CA 1
ATOM 782 C C . ALA A 1 103 ? -3.829 1.837 -19.926 1.00 96.62 103 ALA A C 1
ATOM 784 O O . ALA A 1 103 ? -3.553 2.776 -20.669 1.00 96.62 103 ALA A O 1
ATOM 785 N N . GLY A 1 104 ? -4.493 2.018 -18.780 1.00 96.06 104 GLY A N 1
ATOM 786 C CA . GLY A 1 104 ? -4.825 3.339 -18.245 1.00 96.06 104 GLY A CA 1
ATOM 787 C C . GLY A 1 104 ? -3.577 4.138 -17.876 1.00 96.06 104 GLY A C 1
ATOM 788 O O . GLY A 1 104 ? -3.436 5.277 -18.309 1.00 96.06 104 GLY A O 1
ATOM 789 N N . GLU A 1 105 ? -2.653 3.515 -17.146 1.00 94.81 105 GLU A N 1
ATOM 790 C CA . GLU A 1 105 ? -1.392 4.135 -16.719 1.00 94.81 105 GLU A CA 1
ATOM 791 C C . GLU A 1 105 ? -0.495 4.486 -17.909 1.00 94.81 105 GLU A C 1
ATOM 793 O O . GLU A 1 105 ? -0.037 5.620 -18.020 1.00 94.81 105 GLU A O 1
ATOM 798 N N . GLN A 1 106 ? -0.329 3.567 -18.865 1.00 94.44 106 GLN A N 1
ATOM 799 C CA . GLN A 1 106 ? 0.474 3.793 -20.075 1.00 94.44 106 GLN A CA 1
ATOM 800 C C . GLN A 1 106 ? 0.000 4.992 -20.907 1.00 94.44 106 GLN A C 1
ATOM 802 O O . GLN A 1 106 ? 0.805 5.629 -21.579 1.00 94.44 106 GLN A O 1
ATOM 807 N N . ARG A 1 107 ? -1.299 5.316 -20.877 1.00 93.75 107 ARG A N 1
ATOM 808 C CA . ARG A 1 107 ? -1.856 6.457 -21.623 1.00 93.75 107 ARG A CA 1
ATOM 809 C C . ARG A 1 107 ? -1.482 7.809 -21.029 1.00 93.75 107 ARG A C 1
ATOM 811 O O . ARG A 1 107 ? -1.432 8.785 -21.769 1.00 93.75 107 ARG A O 1
ATOM 818 N N . VAL A 1 108 ? -1.294 7.881 -19.713 1.00 92.31 108 VAL A N 1
ATOM 819 C CA . VAL A 1 108 ? -1.132 9.152 -18.984 1.00 92.31 108 VAL A CA 1
ATOM 820 C C . VAL A 1 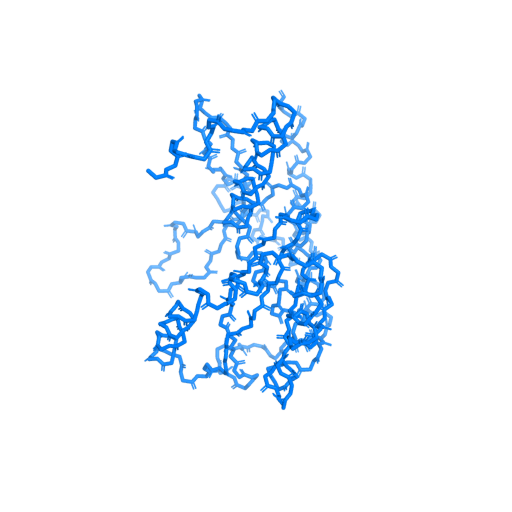108 ? 0.264 9.332 -18.397 1.00 92.31 108 VAL A C 1
ATOM 822 O O . VAL A 1 108 ? 0.651 10.453 -18.081 1.00 92.31 108 VAL A O 1
ATOM 825 N N . ASN A 1 109 ? 1.026 8.247 -18.261 1.00 90.75 109 ASN A N 1
ATOM 826 C CA . ASN A 1 109 ? 2.325 8.232 -17.616 1.00 90.75 109 ASN A CA 1
ATOM 827 C C . ASN A 1 109 ? 3.364 7.537 -18.515 1.00 90.75 109 ASN A C 1
ATOM 829 O O . ASN A 1 109 ? 3.462 6.307 -18.500 1.00 90.75 109 ASN A O 1
ATOM 833 N N . PRO A 1 110 ? 4.179 8.299 -19.270 1.00 91.38 110 PRO A N 1
ATOM 834 C CA . PRO A 1 110 ? 5.195 7.720 -20.148 1.00 91.38 110 PRO A CA 1
ATOM 835 C C . PRO A 1 110 ? 6.334 7.025 -19.384 1.00 91.38 110 PRO A C 1
ATOM 837 O O . PRO A 1 110 ? 7.116 6.306 -19.996 1.00 91.38 110 PRO A O 1
ATOM 840 N N . TRP A 1 111 ? 6.420 7.198 -18.061 1.00 93.06 111 TRP A N 1
ATOM 841 C CA . TRP A 1 111 ? 7.401 6.527 -17.204 1.00 93.06 111 TRP A CA 1
ATOM 842 C C . TRP A 1 111 ? 6.861 5.259 -16.545 1.00 93.06 111 TRP A C 1
ATOM 844 O O . TRP A 1 111 ? 7.551 4.679 -15.713 1.00 93.06 111 TRP A O 1
ATOM 854 N N . PHE A 1 112 ? 5.641 4.823 -16.861 1.00 94.44 112 PHE A N 1
ATOM 855 C CA . PHE A 1 112 ? 5.077 3.596 -16.305 1.00 94.44 112 PHE A CA 1
ATOM 856 C C . PHE A 1 112 ? 5.903 2.361 -16.706 1.00 94.44 112 PHE A C 1
ATOM 858 O O . PHE A 1 112 ? 6.094 2.089 -17.890 1.00 94.44 112 PHE A O 1
ATOM 865 N N . THR A 1 113 ? 6.353 1.583 -15.718 1.00 93.25 113 THR A N 1
ATOM 866 C CA . THR A 1 113 ? 7.183 0.379 -15.929 1.00 93.25 113 THR A CA 1
ATOM 867 C C . THR A 1 113 ? 6.428 -0.923 -15.707 1.00 93.25 113 THR A C 1
ATOM 869 O O . THR A 1 113 ? 6.800 -1.953 -16.264 1.00 93.25 113 THR A O 1
ATOM 872 N N . GLY A 1 114 ? 5.364 -0.904 -14.905 1.00 94.38 114 GLY A N 1
ATOM 873 C CA . GLY A 1 114 ? 4.604 -2.107 -14.598 1.00 94.38 114 GLY A CA 1
ATOM 874 C C . GLY A 1 114 ? 3.702 -1.967 -13.380 1.00 94.38 114 GLY A C 1
ATOM 875 O O . GLY A 1 114 ? 3.722 -0.974 -12.651 1.00 94.38 114 GLY A O 1
ATOM 876 N N . LEU A 1 115 ? 2.889 -2.998 -13.158 1.00 95.81 115 LEU A N 1
ATOM 877 C CA . LEU A 1 115 ? 2.054 -3.129 -11.968 1.00 95.81 115 LEU A CA 1
ATOM 878 C C . LEU A 1 115 ? 2.750 -4.041 -10.969 1.00 95.81 115 LEU A C 1
ATOM 880 O O . LEU A 1 115 ? 2.897 -5.230 -11.236 1.00 95.81 115 LEU A O 1
ATOM 884 N N . LEU A 1 116 ? 3.123 -3.506 -9.809 1.00 95.81 116 LEU A N 1
ATOM 885 C CA . LEU A 1 116 ? 3.639 -4.299 -8.700 1.00 95.81 116 LEU A CA 1
ATOM 886 C C . LEU A 1 116 ? 2.472 -5.026 -8.023 1.00 95.81 116 LEU A C 1
ATOM 888 O O . LEU A 1 116 ? 1.617 -4.347 -7.441 1.00 95.81 116 LEU A O 1
ATOM 892 N N . PRO A 1 117 ? 2.405 -6.368 -8.074 1.00 96.06 117 PRO A N 1
ATOM 893 C CA . PRO A 1 117 ? 1.422 -7.099 -7.299 1.00 96.06 117 PRO A CA 1
ATOM 894 C C . PRO A 1 117 ? 1.841 -7.118 -5.828 1.00 96.06 117 PRO A C 1
ATOM 896 O O . PRO A 1 117 ? 2.997 -7.382 -5.483 1.00 96.06 117 PRO A O 1
ATOM 899 N N . VAL A 1 118 ? 0.877 -6.859 -4.953 1.00 95.12 118 VAL A N 1
ATOM 900 C CA . VAL A 1 118 ? 1.076 -6.812 -3.509 1.00 95.12 118 VAL A CA 1
ATOM 901 C C . VAL A 1 118 ? 0.067 -7.720 -2.828 1.00 95.12 118 VAL A C 1
ATOM 903 O O . VAL A 1 118 ? -1.139 -7.486 -2.875 1.00 95.12 118 VAL A O 1
ATOM 906 N N . LEU A 1 119 ? 0.577 -8.776 -2.203 1.00 93.69 119 LEU A N 1
ATOM 907 C CA . LEU A 1 119 ? -0.188 -9.756 -1.455 1.00 93.69 119 LEU A CA 1
ATOM 908 C C . LEU A 1 119 ? -0.357 -9.306 -0.004 1.00 93.69 119 LEU A C 1
ATOM 910 O O . LEU A 1 119 ? 0.615 -9.181 0.746 1.00 93.69 119 LEU A O 1
ATOM 914 N N . TYR A 1 120 ? -1.612 -9.182 0.406 1.00 91.38 120 TYR A N 1
ATOM 915 C CA . TYR A 1 120 ? -2.016 -9.014 1.795 1.00 91.38 120 TYR A CA 1
ATOM 916 C C . TYR A 1 120 ? -2.556 -10.322 2.331 1.00 91.38 120 TYR A C 1
ATOM 918 O O . TYR A 1 120 ? -3.344 -11.000 1.667 1.00 91.38 120 TYR A O 1
ATOM 926 N N . ARG A 1 121 ? -2.155 -10.669 3.551 1.00 87.12 121 ARG A N 1
ATOM 927 C CA . ARG A 1 121 ? -2.621 -11.866 4.243 1.00 87.12 121 ARG A CA 1
ATOM 928 C C . ARG A 1 121 ? -2.960 -11.504 5.680 1.00 87.12 121 ARG A C 1
ATOM 930 O O . ARG A 1 121 ? -2.055 -11.232 6.458 1.00 87.12 121 ARG A O 1
ATOM 937 N N . ALA A 1 122 ? -4.249 -11.516 6.006 1.00 83.31 122 ALA A N 1
ATOM 938 C CA . ALA A 1 122 ? -4.704 -11.389 7.389 1.00 83.31 122 ALA A CA 1
ATOM 939 C C . ALA A 1 122 ? -4.515 -12.722 8.130 1.00 83.31 122 ALA A C 1
ATOM 941 O O . ALA A 1 122 ? -3.957 -12.766 9.219 1.00 83.31 122 ALA A O 1
ATOM 942 N N . GLU A 1 123 ? -4.907 -13.821 7.484 1.00 78.56 123 GLU A N 1
ATOM 943 C CA . GLU A 1 123 ? -4.764 -15.188 7.987 1.00 78.56 123 GLU A CA 1
ATOM 944 C C . GLU A 1 123 ? -4.767 -16.194 6.823 1.00 78.56 123 GLU A C 1
ATOM 946 O O . GLU A 1 123 ? -4.893 -15.832 5.646 1.00 78.56 123 GLU A O 1
ATOM 951 N N . THR A 1 124 ? -4.619 -17.482 7.131 1.00 72.56 124 THR A N 1
ATOM 952 C CA . THR A 1 124 ? -4.692 -18.551 6.128 1.00 72.56 124 THR A CA 1
ATOM 953 C C . THR A 1 124 ? -6.073 -18.576 5.469 1.00 72.56 124 THR A C 1
ATOM 955 O O . THR A 1 124 ? -7.071 -18.914 6.093 1.00 72.56 124 THR A O 1
ATOM 958 N N . GLY A 1 125 ? -6.130 -18.249 4.175 1.00 72.75 125 GLY A N 1
ATOM 959 C CA . GLY A 1 125 ? -7.376 -18.220 3.399 1.00 72.75 125 GLY A CA 1
ATOM 960 C C . GLY A 1 125 ? -8.074 -16.855 3.342 1.00 72.75 125 GLY A C 1
ATOM 961 O O . GLY A 1 125 ? -8.981 -16.690 2.521 1.00 72.75 125 GLY A O 1
ATOM 962 N N . ALA A 1 126 ? -7.615 -15.869 4.120 1.00 83.75 126 ALA A N 1
ATOM 963 C CA . ALA A 1 126 ? -8.019 -14.469 4.006 1.00 83.75 126 ALA A CA 1
ATOM 964 C C . ALA A 1 126 ? -6.876 -13.639 3.410 1.00 83.75 126 ALA A C 1
ATOM 966 O O . ALA A 1 126 ? -6.006 -13.108 4.109 1.00 83.75 126 ALA A O 1
ATOM 967 N N . THR A 1 127 ? -6.861 -13.585 2.080 1.00 88.00 127 THR A N 1
ATOM 968 C CA . THR A 1 127 ? -5.844 -12.882 1.297 1.00 88.00 127 THR A CA 1
ATOM 969 C C . THR A 1 127 ? -6.477 -11.953 0.279 1.00 88.00 127 THR A C 1
ATOM 971 O O . THR A 1 127 ? -7.505 -12.302 -0.296 1.00 88.00 127 THR A O 1
ATOM 974 N N . SER A 1 128 ? -5.810 -10.838 -0.006 1.00 90.62 128 SER A N 1
ATOM 975 C CA . SER A 1 128 ? -6.127 -9.941 -1.121 1.00 90.62 128 SER A CA 1
ATOM 976 C C . SER A 1 128 ? -4.868 -9.647 -1.933 1.00 90.62 128 SER A C 1
ATOM 978 O O . SER A 1 128 ? -3.762 -9.712 -1.393 1.00 90.62 128 SER A O 1
ATOM 980 N N . ILE A 1 129 ? -5.030 -9.322 -3.216 1.00 93.50 129 ILE A N 1
ATOM 981 C CA . ILE A 1 129 ? -3.947 -8.812 -4.060 1.00 93.50 129 ILE A CA 1
ATOM 982 C C . ILE A 1 129 ? -4.341 -7.420 -4.537 1.00 93.50 129 ILE A C 1
ATOM 984 O O . ILE A 1 129 ? -5.355 -7.278 -5.218 1.00 93.50 129 ILE A O 1
ATOM 988 N N . GLU A 1 130 ? -3.512 -6.426 -4.238 1.00 94.44 130 GLU A N 1
ATOM 989 C CA . GLU A 1 130 ? -3.583 -5.117 -4.887 1.00 94.44 130 GLU A CA 1
ATOM 990 C C . GLU A 1 130 ? -2.488 -4.982 -5.940 1.00 94.44 130 GLU A C 1
ATOM 992 O O . GLU A 1 130 ? -1.487 -5.700 -5.931 1.00 94.44 130 GLU A O 1
ATOM 997 N N . TYR A 1 131 ? -2.683 -4.036 -6.852 1.00 95.00 131 TYR A N 1
ATOM 998 C CA . TYR A 1 131 ? -1.749 -3.753 -7.932 1.00 95.00 131 TYR A CA 1
ATOM 999 C C . TYR A 1 131 ? -1.416 -2.272 -7.911 1.00 95.00 131 TYR A C 1
ATOM 1001 O O . TYR A 1 131 ? -2.297 -1.432 -8.105 1.00 95.00 131 TYR A O 1
ATOM 1009 N N . TYR A 1 132 ? -0.147 -1.952 -7.672 1.00 94.31 132 TYR A N 1
ATOM 1010 C CA . TYR A 1 132 ? 0.308 -0.570 -7.624 1.00 94.31 132 TYR A CA 1
ATOM 1011 C C . TYR A 1 132 ? 1.155 -0.235 -8.848 1.00 94.31 132 TYR A C 1
ATOM 1013 O O . TYR A 1 132 ? 2.157 -0.916 -9.085 1.00 94.31 132 TYR A O 1
ATOM 1021 N N . PRO A 1 133 ? 0.802 0.816 -9.606 1.00 93.44 133 PRO A N 1
ATOM 1022 C CA . PRO A 1 133 ? 1.601 1.251 -10.737 1.00 93.44 133 PRO A CA 1
ATOM 1023 C C . PRO A 1 133 ? 2.952 1.770 -10.261 1.00 93.44 133 PRO A C 1
ATOM 1025 O O . PRO A 1 133 ? 3.032 2.562 -9.316 1.00 93.44 133 PRO A O 1
ATOM 1028 N N . GLN A 1 134 ? 4.002 1.295 -10.918 1.00 93.19 134 GLN A N 1
ATOM 1029 C CA . GLN A 1 134 ? 5.375 1.714 -10.692 1.00 93.19 134 GLN A CA 1
ATOM 1030 C C . GLN A 1 134 ? 5.869 2.524 -11.880 1.00 93.19 134 GLN A C 1
ATOM 1032 O O . GLN A 1 134 ? 5.377 2.392 -13.004 1.00 93.19 134 GLN A O 1
ATOM 1037 N N . CYS A 1 135 ? 6.832 3.388 -11.591 1.00 90.62 135 CYS A N 1
ATOM 1038 C CA . CYS A 1 135 ? 7.462 4.240 -12.581 1.00 90.62 135 CYS A CA 1
ATOM 1039 C C . CYS A 1 135 ? 8.947 3.906 -12.692 1.00 90.62 135 CYS A C 1
ATOM 1041 O O . CYS A 1 135 ? 9.536 3.291 -11.795 1.00 90.62 135 CYS A O 1
ATOM 1043 N N . ALA A 1 136 ? 9.544 4.336 -13.795 1.00 87.50 136 ALA A N 1
ATOM 1044 C CA . ALA A 1 136 ? 10.978 4.324 -13.978 1.00 87.50 136 ALA A CA 1
ATOM 1045 C C . ALA A 1 136 ? 11.650 5.215 -12.923 1.00 87.50 136 ALA A C 1
ATOM 1047 O O . ALA A 1 136 ? 11.103 6.235 -12.498 1.00 87.50 136 ALA A O 1
ATOM 1048 N N . GLU A 1 137 ? 12.834 4.804 -12.476 1.00 83.56 137 GLU A N 1
ATOM 1049 C CA . GLU A 1 137 ? 13.585 5.494 -11.418 1.00 83.56 137 GLU A CA 1
ATOM 1050 C C . GLU A 1 137 ? 14.113 6.866 -11.856 1.00 83.56 137 GLU A C 1
ATOM 1052 O O . GLU A 1 137 ? 14.440 7.704 -11.019 1.00 83.56 137 GLU A O 1
ATOM 1057 N N . ASP A 1 138 ? 14.178 7.103 -13.164 1.00 83.69 138 ASP A N 1
ATOM 1058 C CA . ASP A 1 138 ? 14.592 8.352 -13.798 1.00 83.69 138 ASP A CA 1
ATOM 1059 C C . ASP A 1 138 ? 13.411 9.273 -14.154 1.00 83.69 138 ASP A C 1
ATOM 1061 O O . ASP A 1 138 ? 13.595 10.281 -14.840 1.00 83.69 138 ASP A O 1
ATOM 1065 N N . ALA A 1 139 ? 12.199 8.969 -13.674 1.00 86.12 139 ALA A N 1
ATOM 1066 C CA . ALA A 1 139 ? 11.037 9.815 -13.900 1.00 86.12 139 ALA A CA 1
ATOM 1067 C C . ALA A 1 139 ? 11.246 11.234 -13.316 1.00 86.12 139 ALA A C 1
ATOM 1069 O O . ALA A 1 139 ? 11.554 11.379 -12.130 1.00 86.12 139 ALA A O 1
ATOM 1070 N N . PRO A 1 140 ? 11.019 12.310 -14.094 1.00 82.12 140 PRO A N 1
ATOM 1071 C CA . PRO A 1 140 ? 11.410 13.675 -13.731 1.00 82.12 140 PRO A CA 1
ATOM 1072 C C . PRO A 1 140 ? 10.570 14.282 -12.601 1.00 82.12 140 PRO A C 1
ATOM 1074 O O . PRO A 1 140 ? 10.968 15.280 -12.007 1.00 82.12 140 PRO A O 1
ATOM 1077 N N . PHE A 1 141 ? 9.406 13.702 -12.294 1.00 79.94 141 PHE A N 1
ATOM 1078 C CA . PHE A 1 141 ? 8.561 14.132 -11.175 1.00 79.94 141 PHE A CA 1
ATOM 1079 C C . PHE A 1 141 ? 9.011 13.555 -9.825 1.00 79.94 141 PHE A C 1
ATOM 1081 O O . PHE A 1 141 ? 8.492 13.960 -8.783 1.00 79.94 141 PHE A O 1
ATOM 1088 N N . LEU A 1 142 ? 9.986 12.641 -9.812 1.00 75.31 142 LEU A N 1
ATOM 1089 C CA . LEU A 1 142 ? 10.715 12.268 -8.602 1.00 75.31 142 LEU A CA 1
ATOM 1090 C C . LEU A 1 142 ? 11.707 13.404 -8.311 1.00 75.31 142 LEU A C 1
ATOM 1092 O O . LEU A 1 142 ? 12.900 13.297 -8.572 1.00 75.31 142 LEU A O 1
ATOM 1096 N N . ALA A 1 143 ? 11.167 14.538 -7.848 1.00 59.06 143 ALA A N 1
ATOM 1097 C CA . ALA A 1 143 ? 11.859 15.825 -7.712 1.00 59.06 143 ALA A CA 1
ATOM 1098 C C . ALA A 1 143 ? 13.177 15.748 -6.919 1.00 59.06 143 ALA A C 1
ATOM 1100 O O . ALA A 1 143 ? 14.080 16.552 -7.133 1.00 59.06 143 ALA A O 1
ATOM 1101 N N . GLU A 1 144 ? 13.299 14.756 -6.038 1.00 73.56 144 GLU A N 1
ATOM 1102 C CA . GLU A 1 144 ? 14.531 14.390 -5.352 1.00 73.56 144 GLU A CA 1
ATOM 1103 C C . GLU A 1 144 ? 14.794 12.902 -5.570 1.00 73.56 144 GLU A C 1
ATOM 1105 O O . GLU A 1 144 ? 13.886 12.076 -5.414 1.00 73.56 144 GLU A O 1
ATOM 1110 N N . ARG A 1 145 ? 16.046 12.547 -5.898 1.00 79.44 145 ARG A N 1
ATOM 1111 C CA . ARG A 1 145 ? 16.439 11.137 -5.956 1.00 79.44 145 ARG A CA 1
ATOM 1112 C C . ARG A 1 145 ? 16.230 10.519 -4.570 1.00 79.44 145 ARG A C 1
ATOM 1114 O O . ARG A 1 145 ? 16.851 10.991 -3.614 1.00 79.44 145 ARG A O 1
ATOM 1121 N N . PRO A 1 146 ? 15.389 9.481 -4.444 1.00 84.00 146 PRO A N 1
ATOM 1122 C CA . PRO A 1 146 ? 15.174 8.827 -3.164 1.00 84.00 146 PRO A CA 1
ATOM 1123 C C . PRO A 1 146 ? 16.495 8.281 -2.612 1.00 84.00 146 PRO A C 1
ATOM 1125 O O . PRO A 1 146 ? 17.331 7.751 -3.345 1.00 84.00 146 PRO A O 1
ATOM 1128 N N . THR A 1 147 ? 16.689 8.421 -1.302 1.00 90.31 147 THR A N 1
ATOM 1129 C CA . THR A 1 147 ? 17.808 7.815 -0.574 1.00 90.31 147 THR A CA 1
ATOM 1130 C C . THR A 1 147 ? 17.304 6.614 0.214 1.00 90.31 147 THR A C 1
ATOM 1132 O O . THR A 1 147 ? 16.143 6.573 0.625 1.00 90.31 147 THR A O 1
ATOM 1135 N N . ALA A 1 148 ? 18.177 5.637 0.476 1.00 91.38 148 ALA A N 1
ATOM 1136 C CA . ALA A 1 148 ? 17.799 4.468 1.270 1.00 91.38 148 ALA A CA 1
ATOM 1137 C C . ALA A 1 148 ? 17.273 4.866 2.662 1.00 91.38 148 ALA A C 1
ATOM 1139 O O . ALA A 1 148 ? 16.260 4.334 3.115 1.00 91.38 148 ALA A O 1
ATOM 1140 N N . ASP A 1 149 ? 17.912 5.835 3.319 1.00 91.00 149 ASP A N 1
ATOM 1141 C CA . ASP A 1 149 ? 17.473 6.320 4.631 1.00 91.00 149 ASP A CA 1
ATOM 1142 C C . ASP A 1 149 ? 16.132 7.054 4.560 1.00 91.00 149 ASP A C 1
ATOM 1144 O O . ASP A 1 149 ? 15.277 6.846 5.426 1.00 91.00 149 ASP A O 1
ATOM 1148 N N . GLY A 1 150 ? 15.912 7.846 3.506 1.00 88.81 150 GLY A N 1
ATOM 1149 C CA . GLY A 1 150 ? 14.642 8.517 3.245 1.00 88.81 150 GLY A CA 1
ATOM 1150 C C . GLY A 1 150 ? 13.496 7.528 3.027 1.00 88.81 150 GLY A C 1
ATOM 1151 O O . GLY A 1 150 ? 12.442 7.668 3.645 1.00 88.81 150 GLY A O 1
ATOM 1152 N N . GLU A 1 151 ? 13.702 6.486 2.220 1.00 90.56 151 GLU A N 1
ATOM 1153 C CA . GLU A 1 151 ? 12.687 5.452 1.982 1.00 90.56 151 GLU A CA 1
ATOM 1154 C C . GLU A 1 151 ? 12.401 4.618 3.237 1.00 90.56 151 GLU A C 1
ATOM 1156 O O . GLU A 1 151 ? 11.238 4.377 3.566 1.00 90.56 151 GLU A O 1
ATOM 1161 N N . ARG A 1 152 ? 13.426 4.265 4.027 1.00 91.06 152 ARG A N 1
ATOM 1162 C CA . ARG A 1 152 ? 13.215 3.613 5.332 1.00 91.06 152 ARG A CA 1
ATOM 1163 C C . ARG A 1 152 ? 12.444 4.510 6.301 1.00 91.06 152 ARG A C 1
ATOM 1165 O O . ARG A 1 152 ? 11.596 4.016 7.041 1.00 91.06 152 ARG A O 1
ATOM 1172 N N . ALA A 1 153 ? 12.730 5.812 6.322 1.00 87.81 153 ALA A N 1
ATOM 1173 C CA . ALA A 1 153 ? 11.994 6.763 7.149 1.00 87.81 153 ALA A CA 1
ATOM 1174 C C . ALA A 1 153 ? 10.524 6.856 6.714 1.00 87.81 153 ALA A C 1
ATOM 1176 O O . ALA A 1 153 ? 9.644 6.747 7.566 1.00 87.81 153 ALA A O 1
ATOM 1177 N N . LYS A 1 154 ? 10.255 6.952 5.403 1.00 87.75 154 LYS A N 1
ATOM 1178 C CA . LYS A 1 154 ? 8.894 6.922 4.847 1.00 87.75 154 LYS A CA 1
ATOM 1179 C C . LYS A 1 154 ? 8.150 5.654 5.263 1.00 87.75 154 LYS A C 1
ATOM 1181 O O . LYS A 1 154 ? 7.041 5.775 5.776 1.00 87.75 154 LYS A O 1
ATOM 1186 N N . MET A 1 155 ? 8.754 4.470 5.104 1.00 90.25 155 MET A N 1
ATOM 1187 C CA . MET A 1 155 ? 8.144 3.200 5.527 1.00 90.25 155 MET A CA 1
ATOM 1188 C C . MET A 1 155 ? 7.751 3.230 7.001 1.00 90.25 155 MET A C 1
ATOM 1190 O O . MET A 1 155 ? 6.575 3.052 7.305 1.00 90.25 155 MET A O 1
ATOM 1194 N N . ARG A 1 156 ? 8.692 3.560 7.897 1.00 89.38 156 ARG A N 1
ATOM 1195 C CA . ARG A 1 156 ? 8.428 3.630 9.344 1.00 89.38 156 ARG A CA 1
ATOM 1196 C C . ARG A 1 156 ? 7.295 4.594 9.682 1.00 89.38 156 ARG A C 1
ATOM 1198 O O . ARG A 1 156 ? 6.451 4.291 10.518 1.00 89.38 156 ARG A O 1
ATOM 1205 N N . THR A 1 157 ? 7.254 5.761 9.037 1.00 89.00 157 THR A N 1
ATOM 1206 C CA . THR A 1 157 ? 6.170 6.726 9.245 1.00 89.00 157 THR A CA 1
ATOM 1207 C C . THR A 1 157 ? 4.821 6.146 8.822 1.00 89.00 157 THR A C 1
ATOM 1209 O O . THR A 1 157 ? 3.863 6.243 9.582 1.00 89.00 157 THR A O 1
ATOM 1212 N N . GLN A 1 158 ? 4.732 5.523 7.646 1.00 90.81 158 GLN A N 1
ATOM 1213 C CA . GLN A 1 158 ? 3.472 4.961 7.150 1.00 90.81 158 GLN A CA 1
ATOM 1214 C C . GLN A 1 158 ? 3.011 3.736 7.949 1.00 90.81 158 GLN A C 1
ATOM 1216 O O . GLN A 1 158 ? 1.823 3.610 8.237 1.00 90.81 158 GLN A O 1
ATOM 1221 N N . GLU A 1 159 ? 3.932 2.866 8.366 1.00 91.06 159 GLU A N 1
ATOM 1222 C CA . GLU A 1 159 ? 3.644 1.759 9.286 1.00 91.06 159 GLU A CA 1
ATOM 1223 C C . GLU A 1 159 ? 3.050 2.297 10.585 1.00 91.06 159 GLU A C 1
ATOM 1225 O O . GLU A 1 159 ? 2.003 1.838 11.044 1.00 91.06 159 GLU A O 1
ATOM 1230 N N . ARG A 1 160 ? 3.645 3.366 11.120 1.00 91.69 160 ARG A N 1
ATOM 1231 C CA . ARG A 1 160 ? 3.144 3.984 12.340 1.00 91.69 160 ARG A CA 1
ATOM 1232 C C . ARG A 1 160 ? 1.769 4.627 12.170 1.00 91.69 160 ARG A C 1
ATOM 1234 O O . ARG A 1 160 ? 0.983 4.622 13.114 1.00 91.69 160 ARG A O 1
ATOM 1241 N N . PHE A 1 161 ? 1.444 5.156 10.990 1.00 90.81 161 PHE A N 1
ATOM 1242 C CA . PHE A 1 161 ? 0.102 5.681 10.711 1.00 90.81 161 PHE A CA 1
ATOM 1243 C C . PHE A 1 161 ? -0.933 4.561 10.832 1.00 90.81 161 PHE A C 1
ATOM 1245 O O . PHE A 1 161 ? -1.926 4.716 11.543 1.00 90.81 161 PHE A O 1
ATOM 1252 N N . ILE A 1 162 ? -0.649 3.410 10.220 1.00 91.19 162 ILE A N 1
ATOM 1253 C CA . ILE A 1 162 ? -1.502 2.221 10.282 1.00 91.19 162 ILE A CA 1
ATOM 1254 C C . ILE A 1 162 ? -1.674 1.758 11.737 1.00 91.19 162 ILE A C 1
ATOM 1256 O O . ILE A 1 162 ? -2.801 1.583 12.199 1.00 91.19 162 ILE A O 1
ATOM 1260 N N . GLU A 1 163 ? -0.581 1.625 12.493 1.00 91.50 163 GLU A N 1
ATOM 1261 C CA . GLU A 1 163 ? -0.616 1.193 13.901 1.00 91.50 163 GLU A CA 1
ATOM 1262 C C . GLU A 1 163 ? -1.436 2.121 14.806 1.00 91.50 163 GLU A C 1
ATOM 1264 O O . GLU A 1 163 ? -2.102 1.683 15.749 1.00 91.50 163 GLU A O 1
ATOM 1269 N N . LEU A 1 164 ? -1.390 3.428 14.546 1.00 90.56 164 LEU A N 1
ATOM 1270 C CA . LEU A 1 164 ? -2.122 4.412 15.335 1.00 90.56 164 LEU A CA 1
ATOM 1271 C C . LEU A 1 164 ? -3.597 4.538 14.928 1.00 90.56 164 LEU A C 1
ATOM 1273 O O . LEU A 1 164 ? -4.366 5.153 15.676 1.00 90.56 164 LEU A O 1
ATOM 1277 N N . GLY A 1 165 ? -4.000 3.939 13.802 1.00 90.69 165 GLY A N 1
ATOM 1278 C CA . GLY A 1 165 ? -5.320 4.123 13.197 1.00 90.69 165 GLY A CA 1
ATOM 1279 C C . GLY A 1 165 ? -5.477 5.504 12.555 1.00 90.69 165 GLY A C 1
ATOM 1280 O O . GLY A 1 165 ? -6.547 6.113 12.650 1.00 90.69 165 GLY A O 1
ATOM 1281 N N . VAL A 1 166 ? -4.391 6.022 11.975 1.00 91.69 166 VAL A N 1
ATOM 1282 C CA .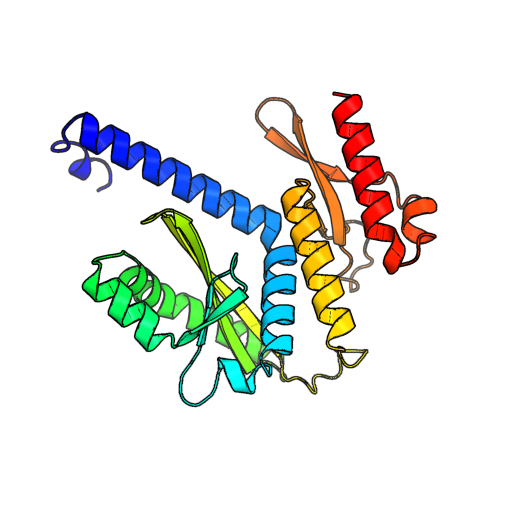 VAL A 1 166 ? -4.342 7.292 11.251 1.00 91.69 166 VAL A CA 1
ATOM 1283 C C . VAL A 1 166 ? -4.502 7.036 9.755 1.00 91.69 166 VAL A C 1
ATOM 1285 O O . VAL A 1 166 ? -3.749 6.280 9.145 1.00 91.69 166 VAL A O 1
ATOM 1288 N N . PHE A 1 167 ? -5.470 7.720 9.154 1.00 89.69 167 PHE A N 1
ATOM 1289 C CA . PHE A 1 167 ? -5.835 7.608 7.746 1.00 89.69 167 PHE A CA 1
ATOM 1290 C C . PHE A 1 167 ? -5.437 8.869 6.993 1.00 89.69 167 PHE A C 1
ATOM 1292 O O . PHE A 1 167 ? -5.705 9.985 7.449 1.00 89.69 167 PHE A O 1
ATOM 1299 N N . LEU A 1 168 ? -4.848 8.685 5.817 1.00 87.38 168 LEU A N 1
ATOM 1300 C CA . LEU A 1 168 ? -4.513 9.770 4.906 1.00 87.38 168 LEU A CA 1
ATOM 1301 C C . LEU A 1 168 ? -5.695 10.049 3.981 1.00 87.38 168 LEU A C 1
ATOM 1303 O O . LEU A 1 168 ? -6.079 9.189 3.193 1.00 87.38 168 LEU A O 1
ATOM 1307 N N . HIS A 1 169 ? -6.248 11.255 4.060 1.00 84.12 169 HIS A N 1
ATOM 1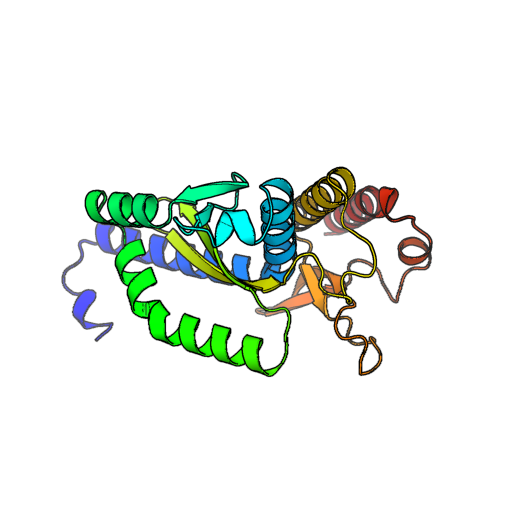308 C CA . HIS A 1 169 ? -7.328 11.695 3.181 1.00 84.12 169 HIS A CA 1
ATOM 1309 C C . HIS A 1 169 ? -6.816 12.784 2.232 1.00 84.12 169 HIS A C 1
ATOM 1311 O O . HIS A 1 169 ? -6.045 13.632 2.688 1.00 84.12 169 HIS A O 1
ATOM 1317 N N . PRO A 1 170 ? -7.214 12.800 0.943 1.00 82.94 170 PRO A N 1
ATOM 1318 C CA . PRO A 1 170 ? -6.926 13.927 0.059 1.00 82.94 170 PRO A CA 1
ATOM 1319 C C . PRO A 1 170 ? -7.325 15.240 0.731 1.00 82.94 170 PRO A C 1
ATOM 1321 O O . PRO A 1 170 ? -8.429 15.328 1.277 1.00 82.94 170 PRO A O 1
ATOM 1324 N N . ASP A 1 171 ? -6.435 16.232 0.731 1.00 78.69 171 ASP A N 1
ATOM 1325 C CA . ASP A 1 171 ? -6.732 17.533 1.321 1.00 78.69 171 ASP A CA 1
ATOM 1326 C C . ASP A 1 171 ? -7.827 18.212 0.486 1.00 78.69 171 ASP A C 1
ATOM 1328 O O . ASP A 1 171 ? -7.565 18.592 -0.659 1.00 78.69 171 ASP A O 1
ATOM 1332 N N . PRO A 1 172 ? -9.045 18.404 1.026 1.00 70.44 172 PRO A N 1
ATOM 1333 C CA . PRO A 1 172 ? -10.130 19.033 0.277 1.00 70.44 172 PRO A CA 1
ATOM 1334 C C . PRO A 1 172 ? -9.829 20.496 -0.085 1.00 70.44 172 PRO A C 1
ATOM 1336 O O . PRO A 1 172 ? -10.527 21.077 -0.912 1.00 70.44 172 PRO A O 1
ATOM 1339 N N . ARG A 1 173 ? -8.807 21.101 0.534 1.00 71.19 173 ARG A N 1
ATOM 1340 C CA . ARG A 1 173 ? -8.379 22.486 0.301 1.00 71.19 173 ARG A CA 1
ATOM 1341 C C . ARG A 1 173 ? -7.244 22.592 -0.707 1.00 71.19 173 ARG A C 1
ATOM 1343 O O . ARG A 1 173 ? -6.863 23.708 -1.061 1.00 71.19 173 ARG A O 1
ATOM 1350 N N . ALA A 1 174 ? -6.660 21.471 -1.137 1.00 69.94 174 ALA A N 1
ATOM 1351 C CA . ALA A 1 174 ? -5.624 21.510 -2.154 1.00 69.94 174 ALA A CA 1
ATOM 1352 C C . ALA A 1 174 ? -6.175 22.226 -3.394 1.00 69.94 174 ALA A C 1
ATOM 1354 O O . ALA A 1 174 ? -7.222 21.854 -3.927 1.00 69.94 174 ALA A O 1
ATOM 1355 N N . ALA A 1 175 ? -5.485 23.283 -3.837 1.00 59.44 175 ALA A N 1
ATOM 1356 C CA . ALA A 1 175 ? -5.842 23.971 -5.073 1.00 59.44 175 ALA A CA 1
ATOM 1357 C C . ALA A 1 175 ? -5.950 22.944 -6.212 1.00 59.44 175 ALA A C 1
ATOM 1359 O O . ALA A 1 175 ? -5.148 22.008 -6.263 1.00 59.44 175 ALA A O 1
ATOM 1360 N N . LYS A 1 176 ? -6.915 23.118 -7.129 1.00 57.62 176 LYS A N 1
ATOM 1361 C CA . LYS A 1 176 ? -7.018 22.280 -8.338 1.00 57.62 176 LYS A CA 1
ATOM 1362 C C . LYS A 1 176 ? -5.635 22.195 -9.002 1.00 57.62 176 LYS A C 1
ATOM 1364 O O . LYS A 1 176 ? -5.052 23.230 -9.314 1.00 57.62 176 LYS A O 1
ATOM 1369 N N . GLY A 1 177 ? -5.103 20.980 -9.151 1.00 54.75 177 GLY A N 1
ATOM 1370 C CA . GLY A 1 177 ? -3.746 20.727 -9.658 1.00 54.75 177 GLY A CA 1
ATOM 1371 C C . GLY A 1 177 ? -2.673 20.427 -8.598 1.00 54.75 177 GLY A C 1
ATOM 1372 O O . GLY A 1 177 ? -1.555 20.084 -8.962 1.00 54.75 177 GLY A O 1
ATOM 1373 N N . LYS A 1 178 ? -2.986 20.489 -7.295 1.00 54.88 178 LYS A N 1
ATOM 1374 C CA . LYS A 1 178 ? -2.140 19.970 -6.199 1.00 54.88 178 LYS A CA 1
ATOM 1375 C C . LYS A 1 178 ? -2.689 18.643 -5.662 1.00 54.88 178 LYS A C 1
ATOM 1377 O O . LYS A 1 178 ? -2.850 18.472 -4.457 1.00 54.88 178 LYS A O 1
ATOM 1382 N N . GLU A 1 179 ? -2.977 17.702 -6.560 1.00 51.19 179 GLU A N 1
ATOM 1383 C CA . GLU A 1 179 ? -3.703 16.435 -6.317 1.00 51.19 179 GLU A CA 1
ATOM 1384 C C . GLU A 1 179 ? -3.004 15.432 -5.369 1.00 51.19 179 GLU A C 1
ATOM 1386 O O . GLU A 1 179 ? -3.413 14.278 -5.251 1.00 51.19 179 GLU A O 1
ATOM 1391 N N . HIS A 1 180 ? -1.945 15.842 -4.669 1.00 61.75 180 HIS A N 1
ATOM 1392 C CA . HIS A 1 180 ? -1.106 14.963 -3.849 1.00 61.75 180 HIS A CA 1
ATOM 1393 C C . HIS A 1 180 ? -0.908 15.450 -2.409 1.00 61.75 180 HIS A C 1
ATOM 1395 O O . HIS A 1 180 ? -0.113 14.865 -1.674 1.00 61.75 180 HIS A O 1
ATOM 1401 N N . ALA A 1 181 ? -1.609 16.503 -1.976 1.00 71.50 181 ALA A N 1
ATOM 1402 C CA . ALA A 1 181 ? -1.621 16.866 -0.563 1.00 71.50 181 ALA A CA 1
ATOM 1403 C C . ALA A 1 181 ? -2.589 15.943 0.191 1.00 71.50 181 ALA A C 1
ATOM 1405 O O . ALA A 1 181 ? -3.768 15.864 -0.151 1.00 71.50 181 ALA A O 1
ATOM 1406 N N . TYR A 1 182 ? -2.090 15.254 1.216 1.00 80.69 182 TYR A N 1
ATOM 1407 C CA . TYR A 1 182 ? -2.890 14.384 2.075 1.00 80.69 182 TYR A CA 1
ATOM 1408 C C . TYR A 1 182 ? -2.835 14.869 3.519 1.00 80.69 182 TYR A C 1
ATOM 1410 O O . TYR A 1 182 ? -1.778 15.269 4.011 1.00 80.69 182 TYR A O 1
ATOM 1418 N N . VAL A 1 183 ? -3.975 14.803 4.201 1.00 84.69 183 VAL A N 1
ATOM 1419 C CA . VAL A 1 183 ? -4.126 15.201 5.600 1.00 84.69 183 VAL A CA 1
ATOM 1420 C C . VAL A 1 183 ? -4.251 13.942 6.459 1.00 84.69 183 VAL A C 1
ATOM 1422 O O . VAL A 1 183 ? -5.103 13.097 6.166 1.00 84.69 183 VAL A O 1
ATOM 1425 N N . PRO A 1 184 ? -3.432 13.787 7.515 1.00 88.50 184 PRO A N 1
ATOM 1426 C CA . PRO A 1 184 ? -3.616 12.715 8.482 1.00 88.50 184 PRO A CA 1
ATOM 1427 C C . PRO A 1 184 ? -4.870 12.972 9.325 1.00 88.50 184 PRO A C 1
ATOM 1429 O O . PRO A 1 184 ? -5.121 14.086 9.791 1.00 88.50 184 PRO A O 1
ATOM 1432 N N . GLY A 1 185 ? -5.658 11.929 9.544 1.00 90.25 185 GLY A N 1
ATOM 1433 C CA . GLY A 1 185 ? -6.880 11.985 10.335 1.00 90.25 185 GLY A CA 1
ATOM 1434 C C . GLY A 1 185 ? -7.252 10.645 10.939 1.00 90.25 185 GLY A C 1
ATOM 1435 O O . GLY A 1 185 ? -6.509 9.678 10.839 1.00 90.25 185 GLY A O 1
ATOM 1436 N N . TYR A 1 186 ? -8.404 10.579 11.586 1.00 91.00 186 TYR A N 1
ATOM 1437 C CA . TYR A 1 186 ? -8.917 9.376 12.229 1.00 91.00 186 TYR A CA 1
ATOM 1438 C C . TYR A 1 186 ? -10.399 9.196 11.906 1.00 91.00 186 TYR A C 1
ATOM 1440 O O . TYR A 1 186 ? -11.128 10.158 11.656 1.00 91.00 186 TYR A O 1
ATOM 1448 N N . LEU A 1 187 ? -10.871 7.953 11.938 1.00 89.06 187 LEU A N 1
ATOM 1449 C CA . LEU A 1 187 ? -12.297 7.669 11.842 1.00 89.06 187 LEU A CA 1
ATOM 1450 C C . LEU A 1 187 ? -12.953 7.848 13.217 1.00 89.06 187 LEU A C 1
ATOM 1452 O O . LEU A 1 187 ? -12.511 7.299 14.232 1.00 89.06 187 LEU A O 1
ATOM 1456 N N . ARG A 1 188 ? -14.036 8.625 13.252 1.00 88.62 188 ARG A N 1
ATOM 1457 C CA . ARG A 1 188 ? -14.902 8.797 14.420 1.00 88.62 188 ARG A CA 1
ATOM 1458 C C . ARG A 1 188 ? -16.290 8.271 14.093 1.00 88.62 188 ARG A C 1
ATOM 1460 O O . ARG A 1 188 ? -16.861 8.604 13.057 1.00 88.62 188 ARG A O 1
ATOM 1467 N N . ARG A 1 189 ? -16.850 7.469 14.994 1.00 86.81 189 ARG A N 1
ATOM 1468 C CA . ARG A 1 189 ? -18.223 6.989 14.854 1.00 86.81 189 ARG A CA 1
ATOM 1469 C C . ARG A 1 189 ? -19.204 8.140 15.098 1.00 86.81 189 ARG A C 1
ATOM 1471 O O . ARG A 1 189 ? -19.103 8.841 16.102 1.00 86.81 189 ARG A O 1
ATOM 1478 N N . SER A 1 190 ? -20.138 8.327 14.173 1.00 88.19 190 SER A N 1
ATOM 1479 C CA . SER A 1 190 ? -21.255 9.268 14.246 1.00 88.19 190 SER A CA 1
ATOM 1480 C C . SER A 1 190 ? -22.536 8.490 13.926 1.00 88.19 190 SER A C 1
ATOM 1482 O O . SER A 1 190 ? -22.849 8.210 12.768 1.00 88.19 190 SER A O 1
ATOM 1484 N N . GLY A 1 191 ? -23.222 8.026 14.977 1.00 90.12 191 GLY A N 1
ATOM 1485 C CA . GLY A 1 191 ? -24.339 7.084 14.855 1.00 90.12 191 GLY A CA 1
ATOM 1486 C C . GLY A 1 191 ? -23.908 5.731 14.269 1.00 90.12 191 GLY A C 1
ATOM 1487 O O . GLY A 1 191 ? -23.038 5.045 14.816 1.00 90.12 191 GLY A O 1
ATOM 1488 N N . SER A 1 192 ? -24.517 5.344 13.144 1.00 86.38 192 SER A N 1
ATOM 1489 C CA . SER A 1 192 ? -24.180 4.129 12.385 1.00 86.38 192 SER A CA 1
ATOM 1490 C C . SER A 1 192 ? -23.068 4.328 11.349 1.00 86.38 192 SER A C 1
ATOM 1492 O O . SER A 1 192 ? -22.650 3.359 10.721 1.00 86.38 192 SER A O 1
ATOM 1494 N N . LYS A 1 193 ? -22.576 5.559 11.161 1.00 85.50 193 LYS A N 1
ATOM 1495 C CA . LYS A 1 193 ? -21.573 5.892 10.142 1.00 85.50 193 LYS A CA 1
ATOM 1496 C C . LYS A 1 193 ? -20.211 6.169 10.773 1.00 85.50 193 LYS A C 1
ATOM 1498 O O . LYS A 1 193 ? -20.118 6.732 11.864 1.00 85.50 193 LYS A O 1
ATOM 1503 N N . TRP A 1 194 ? -19.149 5.814 10.059 1.00 85.31 194 TRP A N 1
ATOM 1504 C CA . TRP A 1 194 ? -17.798 6.283 10.352 1.00 85.31 194 TRP A CA 1
ATOM 1505 C C . TRP A 1 194 ? -17.524 7.539 9.535 1.00 85.31 194 TRP A C 1
ATOM 1507 O O . TRP A 1 194 ? -17.756 7.564 8.330 1.00 85.31 194 TRP A O 1
ATOM 1517 N N . VAL A 1 195 ? -17.061 8.591 10.202 1.00 89.31 195 VAL A N 1
ATOM 1518 C CA . VAL A 1 195 ? -16.749 9.878 9.582 1.00 89.31 195 VAL A CA 1
ATOM 1519 C C . VAL A 1 195 ? -15.274 10.158 9.809 1.00 89.31 195 VAL A C 1
ATOM 1521 O O . VAL A 1 195 ? -14.805 10.131 10.949 1.00 89.31 195 VAL A O 1
ATOM 1524 N N . TRP A 1 196 ? -14.545 10.429 8.731 1.00 90.31 196 TRP A N 1
ATOM 1525 C CA . TRP A 1 196 ? -13.163 10.878 8.826 1.00 90.31 196 TRP A CA 1
ATOM 1526 C C . TRP A 1 196 ? -13.104 12.280 9.441 1.00 90.31 196 TRP A C 1
ATOM 1528 O O . TRP A 1 196 ? -13.900 13.162 9.107 1.00 90.31 196 TRP A O 1
ATOM 1538 N N . LYS A 1 197 ? -12.175 12.473 10.375 1.00 89.75 197 LYS A N 1
ATOM 1539 C CA . LYS A 1 197 ? -11.878 13.752 11.016 1.00 89.75 197 LYS A CA 1
ATOM 1540 C C . LYS A 1 197 ? -10.378 14.012 10.922 1.00 89.75 197 LYS A C 1
ATOM 1542 O O . LYS A 1 197 ? -9.610 13.084 11.180 1.00 89.75 197 LYS A O 1
ATOM 1547 N N . PRO A 1 198 ? -9.951 15.235 10.577 1.00 89.69 198 PRO A N 1
ATOM 1548 C CA . PRO A 1 198 ? -8.534 15.553 10.547 1.00 89.69 198 PRO A CA 1
ATOM 1549 C C . PRO A 1 198 ? -7.946 15.427 11.958 1.00 89.69 198 PRO A C 1
ATOM 1551 O O . PRO A 1 198 ? -8.628 15.669 12.956 1.00 89.69 198 PRO A O 1
ATOM 1554 N N . LEU A 1 199 ? -6.687 14.999 12.040 1.00 89.31 199 LEU A N 1
ATOM 1555 C CA . LEU A 1 199 ? -5.974 14.856 13.311 1.00 89.31 199 LEU A CA 1
ATOM 1556 C C . LEU A 1 199 ? -5.563 16.221 13.873 1.00 89.31 199 LEU A C 1
ATOM 1558 O O . LEU A 1 199 ? -5.490 16.402 15.086 1.00 89.31 199 LEU A O 1
ATOM 1562 N N . PHE A 1 200 ? -5.323 17.161 12.965 1.00 85.62 200 PHE A N 1
ATOM 1563 C CA . PHE A 1 200 ? -4.967 18.543 13.233 1.00 85.62 200 PHE A CA 1
ATOM 1564 C C . PHE A 1 200 ? -6.089 19.425 12.688 1.00 85.62 200 PHE A C 1
ATOM 1566 O O . PHE A 1 200 ? -6.482 19.275 11.527 1.00 85.62 200 PHE A O 1
ATOM 1573 N N . GLU A 1 201 ? -6.628 20.317 13.515 1.00 74.25 201 GLU A N 1
ATOM 1574 C CA . GLU A 1 201 ? -7.570 21.339 13.046 1.00 74.25 201 GLU A CA 1
ATOM 1575 C C . GLU A 1 201 ? -6.868 22.291 12.061 1.00 74.25 201 GLU A C 1
ATOM 1577 O O . GLU A 1 201 ? -5.649 22.228 11.905 1.00 74.25 201 GLU A O 1
ATOM 1582 N N . GLU A 1 202 ? -7.649 23.082 11.318 1.00 59.91 202 GLU A N 1
ATOM 1583 C CA . GLU A 1 202 ? -7.257 23.874 10.139 1.00 59.91 202 GLU A CA 1
ATOM 1584 C C . GLU A 1 202 ? -5.755 24.195 10.008 1.00 59.91 202 GLU A C 1
ATOM 1586 O O . GLU A 1 202 ? -5.299 25.259 10.401 1.00 59.91 202 GLU A O 1
ATOM 1591 N N . PHE A 1 203 ? -4.989 23.269 9.409 1.00 58.22 203 PHE A N 1
ATOM 1592 C CA . PHE A 1 203 ? -3.555 23.456 9.134 1.00 58.22 203 PHE A CA 1
ATOM 1593 C C . PHE A 1 203 ? -2.772 24.051 10.318 1.00 58.22 203 PHE A C 1
ATOM 1595 O O . PHE A 1 203 ? -1.996 24.992 10.139 1.00 58.22 203 PHE A O 1
ATOM 1602 N N . ASP A 1 204 ? -2.996 23.462 11.499 1.00 66.25 204 ASP A N 1
ATOM 1603 C CA . ASP A 1 204 ? -2.275 23.700 12.746 1.00 66.25 204 ASP A CA 1
ATOM 1604 C C . ASP A 1 204 ? -0.854 24.210 12.470 1.00 66.25 204 ASP A C 1
ATOM 1606 O O . ASP A 1 204 ? -0.043 23.533 11.819 1.00 66.25 204 ASP A O 1
ATOM 1610 N N . ALA A 1 205 ? -0.577 25.442 12.910 1.00 72.44 205 ALA A N 1
ATOM 1611 C CA . ALA A 1 205 ? 0.733 26.063 12.764 1.00 72.44 205 ALA A CA 1
ATOM 1612 C C . ALA A 1 205 ? 1.829 25.136 13.311 1.00 72.44 205 ALA A C 1
ATOM 1614 O O . ALA A 1 205 ? 2.944 25.130 12.790 1.00 72.44 205 ALA A O 1
ATOM 1615 N N . GLU A 1 206 ? 1.486 24.292 14.288 1.00 81.50 206 GLU A N 1
ATOM 1616 C CA . GLU A 1 206 ? 2.359 23.253 14.798 1.00 81.50 206 GLU A CA 1
ATOM 1617 C C . GLU A 1 206 ? 2.676 22.181 13.746 1.00 81.50 206 GLU A C 1
ATOM 1619 O O . GLU A 1 206 ? 3.849 21.891 13.525 1.00 81.50 206 GLU A O 1
ATOM 1624 N N . TRP A 1 207 ? 1.695 21.626 13.027 1.00 82.06 207 TRP A N 1
ATOM 1625 C CA . TRP A 1 207 ? 1.954 20.623 11.981 1.00 82.06 207 TRP A CA 1
ATOM 1626 C C . TRP A 1 207 ? 2.808 21.182 10.837 1.00 82.06 207 TRP A C 1
ATOM 1628 O O . TRP A 1 207 ? 3.768 20.546 10.386 1.00 82.06 207 TRP A O 1
ATOM 1638 N N . ASN A 1 208 ? 2.475 22.389 10.377 1.00 76.56 208 ASN A N 1
ATOM 1639 C CA . ASN A 1 208 ? 3.190 23.043 9.283 1.00 76.56 208 ASN A CA 1
ATOM 1640 C C . ASN A 1 208 ? 4.591 23.510 9.693 1.00 76.56 208 ASN A C 1
ATOM 1642 O O . ASN A 1 208 ? 5.521 23.403 8.895 1.00 76.56 208 ASN A O 1
ATOM 1646 N N . GLY A 1 209 ? 4.747 23.988 10.929 1.00 78.81 209 GLY A N 1
ATOM 1647 C CA . GLY A 1 209 ? 6.028 24.402 11.500 1.00 78.81 209 GLY A CA 1
ATOM 1648 C C . GLY A 1 209 ? 6.912 23.234 11.944 1.00 78.81 209 GLY A C 1
ATOM 1649 O O . GLY A 1 209 ? 8.123 23.398 12.096 1.00 78.81 209 GLY A O 1
ATOM 1650 N N . THR A 1 210 ? 6.340 22.041 12.124 1.00 81.69 210 THR A N 1
ATOM 1651 C CA . THR A 1 210 ? 7.089 20.854 12.536 1.00 81.69 210 THR A CA 1
ATOM 1652 C C . THR A 1 210 ? 7.858 20.264 11.361 1.00 81.69 210 THR A C 1
ATOM 1654 O O . THR A 1 210 ? 7.285 19.843 10.348 1.00 81.69 210 THR A O 1
ATOM 1657 N N . ARG A 1 211 ? 9.182 20.191 11.534 1.00 78.50 211 ARG A N 1
ATOM 1658 C CA . ARG A 1 211 ? 10.096 19.534 10.594 1.00 78.50 211 ARG A CA 1
ATOM 1659 C C . ARG A 1 211 ? 9.716 18.070 10.383 1.00 78.50 211 ARG A C 1
ATOM 1661 O O . ARG A 1 211 ? 9.209 17.424 11.301 1.00 78.50 211 ARG A O 1
ATOM 1668 N N . LEU A 1 212 ? 9.974 17.545 9.186 1.00 73.12 212 LEU A N 1
ATOM 1669 C CA . LEU A 1 212 ? 9.531 16.213 8.764 1.00 73.12 212 LEU A CA 1
ATOM 1670 C C . LEU A 1 212 ? 9.949 15.113 9.752 1.00 73.12 212 LEU A C 1
ATOM 1672 O O . LEU A 1 212 ? 9.129 14.263 10.094 1.00 73.12 212 LEU A O 1
ATOM 1676 N N . GLU A 1 213 ? 11.176 15.181 10.265 1.00 78.75 213 GLU A N 1
ATOM 1677 C CA . GLU A 1 213 ? 11.735 14.241 11.240 1.00 78.75 213 GLU A CA 1
ATOM 1678 C C . GLU A 1 213 ? 10.971 14.205 12.577 1.00 78.75 213 GLU A C 1
ATOM 1680 O O . GLU A 1 213 ? 10.945 13.174 13.245 1.00 78.75 213 GLU A O 1
ATOM 1685 N N . ASN A 1 214 ? 10.286 15.293 12.938 1.00 84.56 214 ASN A N 1
ATOM 1686 C CA . ASN A 1 214 ? 9.566 15.434 14.205 1.00 84.56 214 ASN A CA 1
ATOM 1687 C C . ASN A 1 214 ? 8.052 15.196 14.070 1.00 84.56 214 ASN A C 1
ATOM 1689 O O . ASN A 1 214 ? 7.352 15.061 15.076 1.00 84.56 214 ASN A O 1
ATOM 1693 N N . ARG A 1 215 ? 7.523 15.114 12.840 1.00 83.94 215 ARG A N 1
ATOM 1694 C CA . ARG A 1 215 ? 6.077 14.955 12.590 1.00 83.94 215 ARG A CA 1
ATOM 1695 C C . ARG A 1 215 ? 5.506 13.666 13.171 1.00 83.94 215 ARG A C 1
ATOM 1697 O O . ARG A 1 215 ? 4.340 13.639 13.558 1.00 83.94 215 ARG A O 1
ATOM 1704 N N . LEU A 1 216 ? 6.320 12.615 13.261 1.00 86.56 216 LEU A N 1
ATOM 1705 C CA . LEU A 1 216 ? 5.910 11.339 13.843 1.00 86.56 216 LEU A CA 1
ATOM 1706 C C . LEU A 1 216 ? 5.576 11.473 15.335 1.00 86.56 216 LEU A C 1
ATOM 1708 O O . LEU A 1 216 ? 4.479 11.107 15.751 1.00 86.56 216 LEU A O 1
ATOM 1712 N N . ALA A 1 217 ? 6.488 12.058 16.114 1.00 89.88 217 ALA A N 1
ATOM 1713 C CA . ALA A 1 217 ? 6.299 12.267 17.548 1.00 89.88 217 ALA A CA 1
ATOM 1714 C C . ALA A 1 217 ? 5.121 13.214 17.834 1.00 89.88 217 ALA A C 1
ATOM 1716 O O . ALA A 1 217 ? 4.326 12.975 18.746 1.00 89.88 217 ALA A O 1
ATOM 1717 N N . LEU A 1 218 ? 4.966 14.262 17.016 1.00 87.94 218 LEU A N 1
ATOM 1718 C CA . LEU A 1 218 ? 3.812 15.157 17.083 1.00 87.94 218 LEU A CA 1
ATOM 1719 C C . LEU A 1 218 ? 2.498 14.384 16.887 1.00 87.94 218 LEU A C 1
ATOM 1721 O O . LEU A 1 218 ? 1.587 14.481 17.708 1.00 87.94 218 LEU A O 1
ATOM 1725 N N . MET A 1 219 ? 2.412 13.571 15.834 1.00 89.56 219 MET A N 1
ATOM 1726 C CA . MET A 1 219 ? 1.230 12.760 15.549 1.00 89.56 219 MET A CA 1
ATOM 1727 C C . MET A 1 219 ? 0.892 11.811 16.708 1.00 89.56 219 MET A C 1
ATOM 1729 O O . MET A 1 219 ? -0.260 11.757 17.140 1.00 89.56 219 MET A O 1
ATOM 1733 N N . GLU A 1 220 ? 1.881 11.093 17.243 1.00 91.69 220 GLU A N 1
ATOM 1734 C CA . GLU A 1 220 ? 1.693 10.189 18.384 1.00 91.69 220 GLU A CA 1
ATOM 1735 C C . GLU A 1 220 ? 1.106 10.908 19.597 1.00 91.69 220 GLU A C 1
ATOM 1737 O O . GLU A 1 220 ? 0.172 10.409 20.232 1.00 91.69 220 GLU A O 1
ATOM 1742 N N . ARG A 1 221 ? 1.604 12.114 19.888 1.00 91.88 221 ARG A N 1
ATOM 1743 C CA . ARG A 1 221 ? 1.111 12.944 20.987 1.00 91.88 221 ARG A CA 1
ATOM 1744 C C . ARG A 1 221 ? -0.3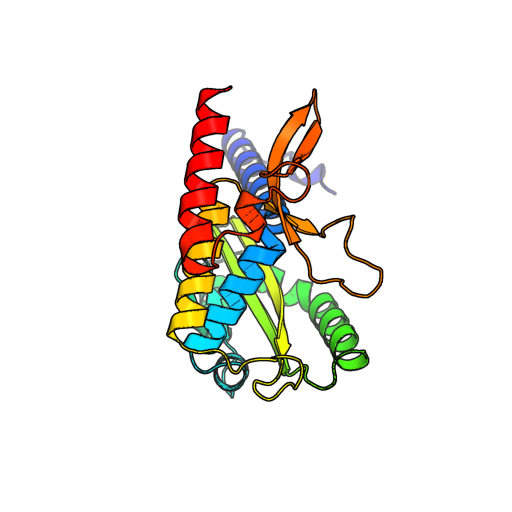57 13.331 20.797 1.00 91.88 221 ARG A C 1
ATOM 1746 O O . ARG A 1 221 ? -1.129 13.221 21.752 1.00 91.88 221 ARG A O 1
ATOM 1753 N N . HIS A 1 222 ? -0.761 13.731 19.588 1.00 90.88 222 HIS A N 1
ATOM 1754 C CA . HIS A 1 222 ? -2.156 14.085 19.288 1.00 90.88 222 HIS A CA 1
ATOM 1755 C C . HIS A 1 222 ? -3.080 12.870 19.365 1.00 90.88 222 HIS A C 1
ATOM 1757 O O . HIS A 1 222 ? -4.142 12.940 19.984 1.00 90.88 222 HIS A O 1
ATOM 1763 N N . VAL A 1 223 ? -2.661 11.725 18.821 1.00 91.31 223 VAL A N 1
ATOM 1764 C CA . VAL A 1 223 ? -3.430 10.477 18.931 1.00 91.31 223 VAL A CA 1
ATOM 1765 C C . VAL A 1 223 ? -3.589 10.067 20.398 1.00 91.31 223 VAL A C 1
ATOM 1767 O O . VAL A 1 223 ? -4.687 9.695 20.817 1.00 91.31 223 VAL A O 1
ATOM 1770 N N . ALA A 1 224 ? -2.532 10.172 21.207 1.00 91.50 224 ALA A N 1
ATOM 1771 C CA . ALA A 1 224 ? -2.597 9.873 22.635 1.00 91.50 224 ALA A CA 1
ATOM 1772 C C . ALA A 1 224 ? -3.548 10.822 23.384 1.00 91.50 224 ALA A C 1
ATOM 1774 O O . ALA A 1 224 ? -4.328 10.368 24.220 1.00 91.50 224 ALA A O 1
ATOM 1775 N N . ALA A 1 225 ? -3.526 12.121 23.072 1.00 89.81 225 ALA A N 1
ATOM 1776 C CA . ALA A 1 225 ? -4.456 13.092 23.646 1.00 89.81 225 ALA A CA 1
ATOM 1777 C C . ALA A 1 225 ? -5.914 12.774 23.276 1.00 89.81 225 ALA A C 1
ATOM 1779 O O . ALA A 1 225 ? -6.770 12.723 24.158 1.00 89.81 225 ALA A O 1
ATOM 1780 N N . LEU A 1 226 ? -6.179 12.451 22.006 1.00 89.00 226 LEU A N 1
ATOM 1781 C CA . LEU A 1 226 ? -7.509 12.054 21.542 1.00 89.00 226 LEU A CA 1
ATOM 1782 C C . LEU A 1 226 ? -8.024 10.803 22.252 1.00 89.00 226 LEU A C 1
ATOM 1784 O O . LEU A 1 226 ? -9.193 10.754 22.630 1.00 89.00 226 LEU A O 1
ATOM 1788 N N . ARG A 1 227 ? -7.163 9.802 22.461 1.00 87.25 227 ARG A N 1
ATOM 1789 C CA . ARG A 1 227 ? -7.524 8.572 23.181 1.00 87.25 227 ARG A CA 1
ATOM 1790 C C . ARG A 1 227 ? -7.868 8.829 24.650 1.00 87.25 227 ARG A C 1
ATOM 1792 O O . ARG A 1 227 ? -8.717 8.124 25.170 1.00 87.25 227 ARG A O 1
ATOM 1799 N N . ARG A 1 228 ? -7.256 9.832 25.294 1.00 90.12 228 ARG A N 1
ATOM 1800 C CA . ARG A 1 228 ? -7.589 10.246 26.673 1.00 90.12 228 ARG A CA 1
ATOM 1801 C C . ARG A 1 228 ? -8.880 11.062 26.777 1.00 90.12 228 ARG A C 1
ATOM 1803 O O . ARG A 1 228 ? -9.467 11.116 27.846 1.00 90.12 228 ARG A O 1
ATOM 1810 N N . SER A 1 229 ? -9.282 11.729 25.696 1.00 82.31 229 SER A N 1
ATOM 1811 C CA . SER A 1 229 ? -10.490 12.570 25.649 1.00 82.31 229 SER A CA 1
ATOM 1812 C C . SER A 1 229 ? -11.785 11.813 25.316 1.00 82.31 229 SER A C 1
ATOM 1814 O O . SER A 1 229 ? -12.845 12.432 25.234 1.00 82.31 229 SER A O 1
ATOM 1816 N N . ARG A 1 230 ? -11.689 10.506 25.050 1.00 67.12 230 ARG A N 1
ATOM 1817 C CA . ARG A 1 230 ? -12.817 9.608 24.770 1.00 67.12 230 ARG A CA 1
ATOM 1818 C C . ARG A 1 230 ? -13.200 8.841 26.024 1.00 67.12 230 ARG A C 1
ATOM 1820 O O . ARG A 1 230 ? -14.413 8.586 26.156 1.00 67.12 230 ARG A O 1
#